Protein AF-A0A1G6X8X9-F1 (afdb_monomer_lite)

Organism: Peptococcus niger (NCBI:txid2741)

InterPro domains:
  IPR005122 Uracil-DNA glycosylase-like [PF03167] (16-155)
  IPR005122 Uracil-DNA glycosylase-like [SM00986] (10-152)
  IPR011051 RmlC-like cupin domain superfamily [SSF51182] (211-275)
  IPR014710 RmlC-like jelly roll fold [G3DSA:2.60.120.10] (187-276)
  IPR026353 Hypoxanthine-DNA glycosylase [TIGR04274] (9-146)
  IPR036895 Uracil-DNA glycosylase-li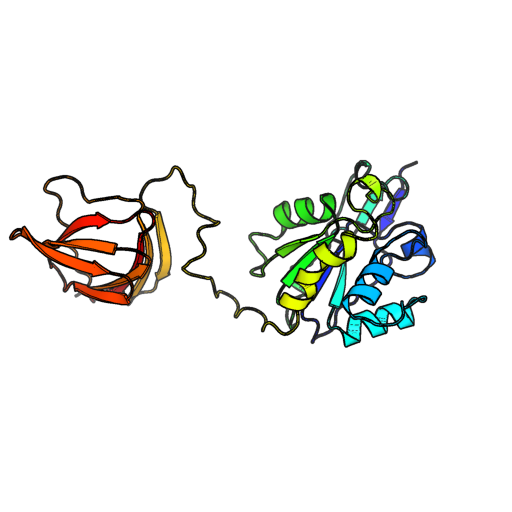ke domain superfamily [G3DSA:3.40.470.10] (4-167)
  IPR036895 Uracil-DNA glycosylase-like domain superfamily [SSF52141] (8-158)

Secondary structure (DSSP, 8-state):
--EEEE--SPPB--TT--EEEEESS--HHHHHHT-TT-STT--HHHHHHHHHTSPPP-SHHHHHHHHHHTTEEEEESEEEEEESTT-GGG-EEEEE--HHHHHTTS---EEEEESHHHHHHHHHHHTTT--S-EEEE---SGGGTTTS-TTTHHHHTTHHHHHTTSPPPPTT---TT--TTS-TTSSSEEEEEEE-SSEEEEEEEESS--PPTT--B--SSEEEEEEEESEEEEEETT--EEEEETT-EEEE-TT--EEEEEE-SSEEEEEEEEPPPP-

Foldseek 3Di:
DWDKDAQQADKLADQAQAEEEAEAGAFPQCNVQSHRQRDPQQCPQVLVCVLVVHDGQNHRVSNSVSCVVQSYIYDYQFRIWTDDGPDLVRTDPTDGDPPVVRCPNHQHQEYEYADDSRVVSCVVPPPVPDPHHYYYAYHSDPVCCVVAPSVRNSVSCNVVVVSRPPGRPDVLDDDLPDCVVPDPPDAKDWDFSDDDPFKTKIKIKHAFDWDPPPDWDAAQWKKKKAWQAWKWWKAFPVRDIDIHHHGRIDIQHHRGIMITGTTHGTTIMIMMTGDDPDD

Sequence (279 aa):
MRKTIVHPLAPWIWHDSEVLILGTLPSPESRRRGLYYGHPQNRFWPTLARLFKEPQPLHADACREFAKRHKIALWDVFAQADIDGADDSSIRHAELNNIPAKIKGTAIGHIFCTGQKAWQTYQANWADTIDLPASLLPSPSPANRAHWPDAALPDAYTVIKDALHTPAPFPGGRNLFDLSPLDADQAEQVEVLQEDAGWRIERIVSRGHCSPEGFLYDQADCEWVAVLDGRAILADDTGRRMVLNTGDHALLPPHRRHSVIDTTDPCIWLACFRKSAEA

pLDDT: mean 91.15, std 9.49, range [45.84, 98.62]

Radius of gyration: 25.36 Å; chains: 1; bounding box: 64×35×74 Å

Structure (mmCIF, N/CA/C/O backbone):
data_AF-A0A1G6X8X9-F1
#
_entry.id   AF-A0A1G6X8X9-F1
#
loop_
_atom_site.group_PDB
_atom_site.id
_atom_site.type_symbol
_atom_site.label_atom_id
_atom_site.label_alt_id
_atom_site.label_comp_id
_atom_site.label_asym_id
_atom_site.label_entity_id
_atom_site.label_seq_id
_atom_site.pdbx_PDB_ins_code
_atom_site.Cartn_x
_atom_site.Cartn_y
_atom_site.Cartn_z
_atom_site.occupancy
_atom_site.B_iso_or_equiv
_atom_site.auth_seq_id
_atom_site.auth_comp_id
_atom_site.auth_asym_id
_atom_site.auth_atom_id
_atom_site.pdbx_PDB_model_num
ATOM 1 N N . MET A 1 1 ? 9.840 16.442 -30.074 1.00 70.00 1 MET A N 1
ATOM 2 C CA . MET A 1 1 ? 8.494 16.776 -30.610 1.00 70.00 1 MET A CA 1
ATOM 3 C C . MET A 1 1 ? 7.525 15.776 -30.017 1.00 70.00 1 MET A C 1
ATOM 5 O O . MET A 1 1 ? 7.720 14.580 -30.221 1.00 70.00 1 MET A O 1
ATOM 9 N N . ARG A 1 2 ? 6.527 16.258 -29.266 1.00 79.56 2 ARG A N 1
ATOM 10 C CA . ARG A 1 2 ? 5.558 15.403 -28.567 1.00 79.56 2 ARG A CA 1
ATOM 11 C C . ARG A 1 2 ? 4.766 14.548 -29.552 1.00 79.56 2 ARG A C 1
ATOM 13 O O . ARG A 1 2 ? 4.380 15.027 -30.617 1.00 79.56 2 ARG A O 1
ATOM 20 N N . LYS A 1 3 ? 4.553 13.287 -29.186 1.00 86.62 3 LYS A N 1
ATOM 21 C CA . LYS A 1 3 ? 3.736 12.329 -29.933 1.00 86.62 3 LYS A CA 1
ATOM 22 C C . LYS A 1 3 ? 2.728 11.696 -28.988 1.00 86.62 3 LYS A C 1
ATOM 24 O O . LYS A 1 3 ? 3.103 11.342 -27.872 1.00 86.62 3 LYS A O 1
ATOM 29 N N . THR A 1 4 ? 1.504 11.506 -29.465 1.00 91.88 4 THR A N 1
ATOM 30 C CA . THR A 1 4 ? 0.510 10.673 -28.790 1.00 91.88 4 THR A CA 1
ATOM 31 C C . THR A 1 4 ? 0.953 9.221 -28.872 1.00 91.88 4 THR A C 1
ATOM 33 O O . THR A 1 4 ? 1.198 8.688 -29.957 1.00 91.88 4 THR A O 1
ATOM 36 N N . ILE A 1 5 ? 1.106 8.591 -27.716 1.00 90.88 5 ILE A N 1
ATOM 37 C CA . ILE A 1 5 ? 1.492 7.193 -27.583 1.00 90.88 5 ILE A CA 1
ATOM 38 C C . ILE A 1 5 ? 0.335 6.454 -26.930 1.00 90.88 5 ILE A C 1
ATOM 40 O O . ILE A 1 5 ? 0.016 6.728 -25.779 1.00 90.88 5 ILE A O 1
ATOM 44 N N . VAL A 1 6 ? -0.239 5.493 -27.652 1.00 93.56 6 VAL A N 1
ATOM 45 C CA . VAL A 1 6 ? -1.116 4.457 -27.092 1.00 93.56 6 VAL A CA 1
ATOM 46 C C . VAL A 1 6 ? -0.237 3.320 -26.589 1.00 93.56 6 VAL A C 1
ATOM 48 O O . VAL A 1 6 ? 0.707 2.918 -27.276 1.00 93.56 6 VAL A O 1
ATOM 51 N N . HIS A 1 7 ? -0.519 2.817 -25.392 1.00 91.88 7 HIS A N 1
ATOM 52 C CA . HIS A 1 7 ? 0.266 1.784 -24.735 1.00 91.88 7 HIS A CA 1
ATOM 53 C C . HIS A 1 7 ? 0.304 0.494 -25.585 1.00 91.88 7 HIS A C 1
ATOM 55 O O . HIS A 1 7 ? -0.713 -0.185 -25.716 1.00 91.88 7 HIS A O 1
ATOM 61 N N . PRO A 1 8 ? 1.463 0.109 -26.159 1.00 91.25 8 PRO A N 1
ATOM 62 C CA . PRO A 1 8 ? 1.509 -0.963 -27.154 1.00 91.25 8 PRO A CA 1
ATOM 63 C C . PRO A 1 8 ? 1.731 -2.354 -26.551 1.00 91.25 8 PRO A C 1
ATOM 65 O O . PRO A 1 8 ? 1.646 -3.349 -27.264 1.00 91.25 8 PRO A O 1
ATOM 68 N N . LEU A 1 9 ? 2.075 -2.437 -25.263 1.00 93.00 9 LEU A N 1
ATOM 69 C CA . LEU A 1 9 ? 2.344 -3.705 -24.587 1.00 93.00 9 LEU A CA 1
ATOM 70 C C . LEU A 1 9 ? 1.082 -4.185 -23.865 1.00 93.00 9 LEU A C 1
ATOM 72 O O . LEU A 1 9 ? 0.404 -3.406 -23.198 1.00 93.00 9 LEU A O 1
ATOM 76 N N . ALA A 1 10 ? 0.762 -5.470 -23.978 1.00 93.56 10 ALA A N 1
ATOM 77 C CA . ALA A 1 10 ? -0.250 -6.069 -23.119 1.00 93.56 10 ALA A CA 1
ATOM 78 C C . ALA A 1 10 ? 0.307 -6.213 -21.690 1.00 93.56 10 ALA A C 1
ATOM 80 O O . ALA A 1 10 ? 1.488 -6.551 -21.555 1.00 93.56 10 ALA A O 1
ATOM 81 N N . PRO A 1 11 ? -0.519 -6.024 -20.644 1.00 96.38 11 PRO A N 1
ATOM 82 C CA . PRO A 1 11 ? -0.083 -6.239 -19.270 1.00 96.38 11 PRO A CA 1
ATOM 83 C C . PRO A 1 11 ? 0.450 -7.660 -19.086 1.00 96.38 11 PRO A C 1
ATOM 85 O O . PRO A 1 11 ? -0.154 -8.634 -19.549 1.00 96.38 11 PRO A O 1
ATOM 88 N N . TRP A 1 12 ? 1.571 -7.789 -18.385 1.00 97.69 12 TRP A N 1
ATOM 89 C CA . TRP A 1 12 ? 2.059 -9.087 -17.932 1.00 97.69 12 TRP A CA 1
ATOM 90 C C . TRP A 1 12 ? 1.456 -9.353 -16.565 1.00 97.69 12 TRP A C 1
ATOM 92 O O . TRP A 1 12 ? 2.012 -8.946 -15.556 1.00 97.69 12 TRP A O 1
ATOM 102 N N . ILE A 1 13 ? 0.278 -9.971 -16.548 1.00 96.44 13 ILE A N 1
ATOM 103 C CA . ILE A 1 13 ? -0.458 -10.316 -15.330 1.00 96.44 13 ILE A CA 1
ATOM 104 C C . ILE A 1 13 ? -0.930 -11.763 -15.467 1.00 96.44 13 ILE A C 1
ATOM 106 O O . ILE A 1 13 ? -1.462 -12.151 -16.511 1.00 96.44 13 ILE A O 1
ATOM 110 N N . TRP A 1 14 ? -0.742 -12.549 -14.412 1.00 95.19 14 TRP A N 1
ATOM 111 C CA . TRP A 1 14 ? -1.215 -13.926 -14.303 1.00 95.19 14 TRP A CA 1
ATOM 112 C C . TRP A 1 14 ? -2.099 -14.075 -13.061 1.00 95.19 14 TRP A C 1
ATOM 114 O O . TRP A 1 14 ? -2.062 -13.239 -12.160 1.00 95.19 14 TRP A O 1
ATOM 124 N N . HIS A 1 15 ? -2.910 -15.134 -13.012 1.00 88.38 15 HIS A N 1
ATOM 125 C CA . HIS A 1 15 ? -3.836 -15.368 -11.895 1.00 88.38 15 HIS A CA 1
ATOM 126 C C . HIS A 1 15 ? -3.129 -15.477 -10.532 1.00 88.38 15 HIS A C 1
ATOM 128 O O . HIS A 1 15 ? -3.669 -15.071 -9.511 1.00 88.38 15 HIS A O 1
ATOM 134 N N . ASP A 1 16 ? -1.898 -15.976 -10.542 1.00 89.81 16 ASP A N 1
ATOM 135 C CA . ASP A 1 16 ? -1.026 -16.249 -9.407 1.00 89.81 16 ASP A CA 1
ATOM 136 C C . ASP A 1 16 ? 0.058 -15.178 -9.226 1.00 89.81 16 ASP A C 1
ATOM 138 O O . ASP A 1 16 ? 0.996 -15.382 -8.460 1.00 89.81 16 ASP A O 1
ATOM 142 N N . SER A 1 17 ? -0.039 -14.041 -9.929 1.00 95.00 17 SER A N 1
ATOM 143 C CA . SER A 1 17 ? 0.802 -12.877 -9.637 1.00 95.00 17 SER A CA 1
ATOM 144 C C . SER A 1 17 ? 0.505 -12.365 -8.231 1.00 95.00 17 SER A C 1
ATOM 146 O O . SER A 1 17 ? -0.654 -12.138 -7.913 1.00 95.00 17 SER A O 1
ATOM 148 N N . GLU A 1 18 ? 1.541 -12.158 -7.424 1.00 94.94 18 GLU A N 1
ATOM 149 C CA . GLU A 1 18 ? 1.445 -11.699 -6.029 1.00 94.94 18 GLU A CA 1
ATOM 150 C C . GLU A 1 18 ? 1.792 -10.215 -5.892 1.00 94.94 18 GLU A C 1
ATOM 152 O O . GLU A 1 18 ? 1.290 -9.519 -5.013 1.00 94.94 18 GLU A O 1
ATOM 157 N N . VAL A 1 19 ? 2.615 -9.702 -6.803 1.00 97.38 19 VAL A N 1
ATOM 158 C CA . VAL A 1 19 ? 3.051 -8.308 -6.807 1.00 97.38 19 VAL A CA 1
ATOM 159 C C . VAL A 1 19 ? 2.799 -7.704 -8.179 1.00 97.38 19 VAL A C 1
ATOM 161 O O . VAL A 1 19 ? 3.121 -8.327 -9.186 1.00 97.38 19 VAL A O 1
ATOM 164 N N . LEU A 1 20 ? 2.284 -6.474 -8.234 1.00 98.25 20 LEU A N 1
ATOM 165 C CA . LEU A 1 20 ? 2.199 -5.679 -9.462 1.00 98.25 20 LEU A CA 1
ATOM 166 C C . LEU A 1 20 ? 3.191 -4.522 -9.419 1.00 98.25 20 LEU A C 1
ATOM 168 O O . LEU A 1 20 ? 3.150 -3.703 -8.508 1.00 98.25 20 LEU A O 1
ATOM 172 N N . ILE A 1 21 ? 4.043 -4.413 -10.434 1.00 98.62 21 ILE A N 1
ATOM 173 C CA . ILE A 1 21 ? 4.942 -3.275 -10.616 1.00 98.62 21 ILE A CA 1
ATOM 174 C C . ILE A 1 21 ? 4.413 -2.387 -11.747 1.00 98.62 21 ILE A C 1
ATOM 176 O O . ILE A 1 21 ? 4.197 -2.848 -12.869 1.00 98.62 21 ILE A O 1
ATOM 180 N N . LEU A 1 22 ? 4.223 -1.106 -11.438 1.00 98.50 22 LEU A N 1
ATOM 181 C CA . LEU A 1 22 ? 3.696 -0.075 -12.321 1.00 98.50 22 LEU A CA 1
ATOM 182 C C . LEU A 1 22 ? 4.786 0.922 -12.720 1.00 98.50 22 LEU A C 1
ATOM 184 O O . LEU A 1 22 ? 5.359 1.613 -11.873 1.00 98.50 22 LEU A O 1
ATOM 188 N N . GLY A 1 23 ? 5.039 1.036 -14.020 1.00 97.12 23 GLY A N 1
ATOM 189 C CA . GLY A 1 23 ? 5.749 2.167 -14.611 1.00 97.12 23 GLY A CA 1
ATOM 190 C C . GLY A 1 23 ? 4.812 3.315 -15.006 1.00 97.12 23 GLY A C 1
ATOM 191 O O . GLY A 1 23 ? 3.622 3.327 -14.680 1.00 97.12 23 GLY A O 1
ATOM 192 N N . THR A 1 24 ? 5.359 4.321 -15.690 1.00 94.44 24 THR A N 1
ATOM 193 C CA . THR A 1 24 ? 4.582 5.443 -16.236 1.00 94.44 24 THR A CA 1
ATOM 194 C C . THR A 1 24 ? 3.980 5.105 -17.592 1.00 94.44 24 THR A C 1
ATOM 196 O O . THR A 1 24 ? 2.761 5.076 -17.749 1.00 94.44 24 THR A O 1
ATOM 199 N N . LEU A 1 25 ? 4.854 4.887 -18.571 1.00 93.81 25 LEU A N 1
ATOM 200 C CA . LEU A 1 25 ? 4.562 4.504 -19.945 1.00 93.81 25 LEU A CA 1
ATOM 201 C C . LEU A 1 25 ? 5.837 3.866 -20.532 1.00 93.81 25 LEU A C 1
ATOM 203 O O . LEU A 1 25 ? 6.947 4.335 -20.244 1.00 93.81 25 LEU A O 1
ATOM 207 N N . PRO A 1 26 ? 5.752 2.844 -21.402 1.00 92.94 26 PRO A N 1
ATOM 208 C CA . PRO A 1 26 ? 6.947 2.178 -21.906 1.00 92.94 26 PRO A CA 1
ATOM 209 C C . PRO A 1 26 ? 7.778 3.127 -22.771 1.00 92.94 26 PRO A C 1
ATOM 211 O O . PRO A 1 26 ? 7.246 3.741 -23.690 1.00 92.94 26 PRO A O 1
ATOM 214 N N . SER A 1 27 ? 9.092 3.206 -22.536 1.00 92.31 27 SER A N 1
ATOM 215 C CA . SER A 1 27 ? 10.032 4.026 -23.326 1.00 92.31 27 SER A CA 1
ATOM 216 C C . SER A 1 27 ? 10.031 3.673 -24.830 1.00 92.31 27 SER A C 1
ATOM 218 O O . SER A 1 27 ? 9.649 2.558 -25.187 1.00 92.31 27 SER A O 1
ATOM 220 N N . PRO A 1 28 ? 10.525 4.543 -25.739 1.00 92.38 28 PRO A N 1
ATOM 221 C CA . PRO A 1 28 ? 10.636 4.221 -27.166 1.00 92.38 28 PRO A CA 1
ATOM 222 C C . PRO A 1 28 ? 11.326 2.883 -27.445 1.00 92.38 28 PRO A C 1
ATOM 224 O O . PRO A 1 28 ? 10.885 2.139 -28.316 1.00 92.38 28 PRO A O 1
ATOM 227 N N . GLU A 1 29 ? 12.371 2.560 -26.682 1.00 92.12 29 GLU A N 1
ATOM 228 C CA . GLU A 1 29 ? 13.102 1.302 -26.827 1.00 92.12 29 GLU A CA 1
ATOM 229 C C . GLU A 1 29 ? 12.308 0.106 -26.294 1.00 92.12 29 GLU A C 1
ATOM 231 O O . GLU A 1 29 ? 12.244 -0.929 -26.950 1.00 92.12 29 GLU A O 1
ATOM 236 N N . SER A 1 30 ? 11.619 0.270 -25.161 1.00 93.94 30 SER A N 1
ATOM 237 C CA . SER A 1 30 ? 10.693 -0.740 -24.633 1.00 93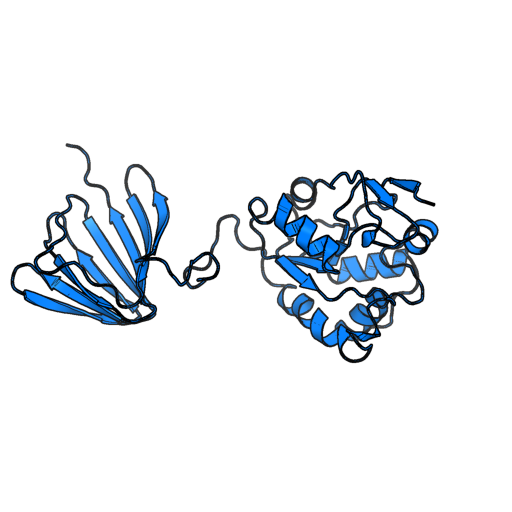.94 30 SER A CA 1
ATOM 238 C C . SER A 1 30 ? 9.612 -1.101 -25.657 1.00 93.94 30 SER A C 1
ATOM 240 O O . SER A 1 30 ? 9.331 -2.275 -25.884 1.00 93.94 30 SER A O 1
ATOM 242 N N . ARG A 1 31 ? 9.044 -0.085 -26.324 1.00 93.12 31 ARG A N 1
ATOM 243 C CA . ARG A 1 31 ? 8.016 -0.255 -27.360 1.00 93.12 31 ARG A CA 1
ATOM 244 C C . ARG A 1 31 ? 8.567 -0.968 -28.593 1.00 93.12 31 ARG A C 1
ATOM 246 O O . ARG A 1 31 ? 7.948 -1.917 -29.057 1.00 93.12 31 ARG A O 1
ATOM 253 N N . ARG A 1 32 ? 9.743 -0.558 -29.090 1.00 92.19 32 ARG A N 1
ATOM 254 C CA . ARG A 1 32 ? 10.412 -1.214 -30.232 1.00 92.19 32 ARG A CA 1
ATOM 255 C C . ARG A 1 32 ? 10.695 -2.692 -29.977 1.00 92.19 32 ARG A C 1
ATOM 257 O O . ARG A 1 32 ? 10.553 -3.499 -30.885 1.00 92.19 32 ARG A O 1
ATOM 264 N N . ARG A 1 33 ? 11.107 -3.032 -28.755 1.00 91.31 33 ARG A N 1
ATOM 265 C CA . ARG A 1 33 ? 11.502 -4.394 -28.373 1.00 91.31 33 ARG A CA 1
ATOM 266 C C . ARG A 1 33 ? 10.346 -5.273 -27.896 1.00 91.31 33 ARG A C 1
ATOM 268 O O . ARG A 1 33 ? 10.580 -6.448 -27.635 1.00 91.31 33 ARG A O 1
ATOM 275 N N . GLY A 1 34 ? 9.143 -4.724 -27.716 1.00 92.25 34 GLY A N 1
ATOM 276 C CA . GLY A 1 34 ? 8.041 -5.466 -27.098 1.00 92.25 34 GLY A CA 1
ATOM 277 C C . GLY A 1 34 ? 8.322 -5.866 -25.641 1.00 92.25 34 GLY A C 1
ATOM 278 O O . GLY A 1 34 ? 7.844 -6.900 -25.186 1.00 92.25 34 GLY A O 1
ATOM 279 N N . LEU A 1 35 ? 9.150 -5.097 -24.923 1.00 94.88 35 LEU A N 1
ATOM 280 C CA . LEU A 1 35 ? 9.713 -5.476 -23.624 1.00 94.88 35 LEU A CA 1
ATOM 281 C C . LEU A 1 35 ? 9.592 -4.327 -22.619 1.00 94.88 35 LEU A C 1
ATOM 283 O O . LEU A 1 35 ? 10.177 -3.258 -22.816 1.00 94.88 35 LEU A O 1
ATOM 287 N N . TYR A 1 36 ? 8.905 -4.569 -21.501 1.00 96.50 36 TYR A N 1
ATOM 288 C CA . TYR A 1 36 ? 8.924 -3.665 -20.350 1.00 96.50 36 TYR A CA 1
ATOM 289 C C . TYR A 1 36 ? 10.360 -3.383 -19.906 1.00 96.50 36 TYR A C 1
ATOM 291 O O . TYR A 1 36 ? 11.198 -4.283 -19.848 1.00 96.50 36 TYR A O 1
ATOM 299 N N . TYR A 1 37 ? 10.658 -2.110 -19.631 1.00 95.81 37 TYR A N 1
ATOM 300 C CA . TYR A 1 37 ? 12.007 -1.652 -19.271 1.00 95.81 37 TYR A CA 1
ATOM 301 C C . TYR A 1 37 ? 13.115 -2.069 -20.267 1.00 95.81 37 TYR A C 1
ATOM 303 O O . TYR A 1 37 ? 14.266 -2.254 -19.885 1.00 95.81 37 TYR A O 1
ATOM 311 N N . GLY A 1 38 ? 12.790 -2.192 -21.559 1.00 93.38 38 GLY A N 1
ATOM 312 C CA . GLY A 1 38 ? 13.688 -2.710 -22.595 1.00 93.38 38 GLY A CA 1
ATOM 313 C C . GLY A 1 38 ? 14.854 -1.807 -23.018 1.00 93.38 38 GLY A C 1
ATOM 314 O O . GLY A 1 38 ? 15.622 -2.199 -23.891 1.00 93.38 38 GLY A O 1
ATOM 315 N N . HIS A 1 39 ? 15.040 -0.615 -22.450 1.00 93.25 39 HIS A N 1
ATOM 316 C CA . HIS A 1 39 ? 16.212 0.201 -22.786 1.00 93.25 39 HIS A CA 1
ATOM 317 C C . HIS A 1 39 ? 17.503 -0.440 -22.225 1.00 93.25 39 HIS A C 1
ATOM 319 O O . HIS A 1 39 ? 17.527 -0.735 -21.035 1.00 93.25 39 HIS A O 1
ATOM 325 N N . PRO A 1 40 ? 18.598 -0.617 -22.999 1.00 91.00 40 PRO A N 1
ATOM 326 C CA . PRO A 1 40 ? 19.807 -1.323 -22.541 1.00 91.00 40 PRO A CA 1
ATOM 327 C C . PRO A 1 40 ? 20.453 -0.763 -21.267 1.00 91.00 40 PRO A C 1
ATOM 329 O O . PRO A 1 40 ? 21.050 -1.498 -20.493 1.00 91.00 40 PRO A O 1
ATOM 332 N N . GLN A 1 41 ? 20.329 0.548 -21.043 1.00 93.25 41 GLN A N 1
ATOM 333 C CA . GLN A 1 41 ? 20.832 1.210 -19.831 1.00 93.25 41 GLN A CA 1
ATOM 334 C C . GLN A 1 41 ? 19.809 1.262 -18.681 1.00 93.25 41 GLN A C 1
ATOM 336 O O . GLN A 1 41 ? 20.116 1.823 -17.626 1.00 93.25 41 GLN A O 1
ATOM 341 N N . ASN A 1 42 ? 18.588 0.755 -18.888 1.00 95.75 42 ASN A N 1
ATOM 342 C CA . ASN A 1 42 ? 17.601 0.616 -17.823 1.00 95.75 42 ASN A CA 1
ATOM 343 C C . ASN A 1 42 ? 18.030 -0.514 -16.887 1.00 95.75 42 ASN A C 1
ATOM 345 O O . ASN A 1 42 ? 18.481 -1.571 -17.323 1.00 95.75 42 ASN A O 1
ATOM 349 N N . ARG A 1 43 ? 17.907 -0.266 -15.588 1.00 96.44 43 ARG A N 1
ATOM 350 C CA . ARG A 1 43 ? 18.479 -1.123 -14.553 1.00 96.44 43 ARG A CA 1
ATOM 351 C C . ARG A 1 43 ? 17.465 -2.066 -13.920 1.00 96.44 43 ARG A C 1
ATOM 353 O O . ARG A 1 43 ? 17.834 -2.802 -13.023 1.00 96.44 43 ARG A O 1
ATOM 360 N N . PHE A 1 44 ? 16.226 -2.097 -14.410 1.00 97.50 44 PHE A N 1
ATOM 361 C CA . PHE A 1 44 ? 15.154 -2.920 -13.854 1.00 97.50 44 PHE A CA 1
ATOM 362 C C . PHE A 1 44 ? 15.500 -4.416 -13.862 1.00 97.50 44 PHE A C 1
ATOM 364 O O . PHE A 1 44 ? 15.579 -5.039 -12.806 1.00 97.50 44 PHE A O 1
ATOM 371 N N . TRP A 1 45 ? 15.787 -4.983 -15.039 1.00 97.31 45 TRP A N 1
ATOM 372 C CA . TRP A 1 45 ? 16.141 -6.400 -15.173 1.00 97.31 45 TRP A CA 1
ATOM 373 C C . TRP A 1 45 ? 17.457 -6.771 -14.468 1.00 97.31 45 TRP A C 1
ATOM 375 O O . TRP A 1 45 ? 17.453 -7.772 -13.755 1.00 97.31 45 TRP A O 1
ATOM 385 N N . PRO A 1 46 ? 18.555 -5.987 -14.574 1.00 96.50 46 PRO A N 1
ATOM 386 C CA . PRO A 1 46 ? 19.749 -6.202 -13.750 1.00 96.50 46 PRO A CA 1
ATOM 387 C C . PRO A 1 46 ? 19.464 -6.198 -12.240 1.00 96.50 46 PRO A C 1
ATOM 389 O O . PRO A 1 46 ? 19.985 -7.042 -11.510 1.00 96.50 46 PRO A O 1
ATOM 392 N N . THR A 1 47 ? 18.620 -5.274 -11.769 1.00 97.19 47 THR A N 1
ATOM 393 C CA . THR A 1 47 ? 18.217 -5.181 -10.362 1.00 97.19 47 THR A CA 1
ATOM 394 C C . THR A 1 47 ? 17.450 -6.422 -9.921 1.00 97.19 47 THR A C 1
ATOM 396 O O . THR A 1 47 ? 17.815 -7.013 -8.907 1.00 97.19 47 THR A O 1
ATOM 399 N N . LEU A 1 48 ? 16.444 -6.866 -10.683 1.00 97.31 48 LEU A N 1
ATOM 400 C CA . LEU A 1 48 ? 15.698 -8.082 -10.348 1.00 97.31 48 LEU A CA 1
ATOM 401 C C . LEU A 1 48 ? 16.586 -9.332 -10.394 1.00 97.31 48 LEU A C 1
ATOM 403 O O . LEU A 1 48 ? 16.525 -10.158 -9.489 1.00 97.31 48 LEU A O 1
ATOM 407 N N . ALA A 1 49 ? 17.466 -9.452 -11.387 1.00 96.75 49 ALA A N 1
ATOM 408 C CA . ALA A 1 49 ? 18.412 -10.562 -11.485 1.00 96.75 49 ALA A CA 1
ATOM 409 C C . ALA A 1 49 ? 19.305 -10.660 -10.237 1.00 96.75 49 ALA A C 1
ATOM 411 O O . ALA A 1 49 ? 19.435 -11.723 -9.629 1.00 96.75 49 ALA A O 1
ATOM 412 N N . ARG A 1 50 ? 19.848 -9.523 -9.780 1.00 95.50 50 ARG A N 1
ATOM 413 C CA . ARG A 1 50 ? 20.633 -9.455 -8.541 1.00 95.50 50 ARG A CA 1
ATOM 414 C C . ARG A 1 50 ? 19.790 -9.744 -7.302 1.00 95.50 50 ARG A C 1
ATOM 416 O O . ARG A 1 50 ? 20.257 -10.453 -6.413 1.00 95.50 50 ARG A O 1
ATOM 423 N N . LEU A 1 51 ? 18.562 -9.231 -7.255 1.00 94.94 51 LEU A N 1
ATOM 424 C CA . LEU A 1 51 ? 17.629 -9.464 -6.158 1.00 94.94 51 LEU A CA 1
ATOM 425 C C . LEU A 1 51 ? 17.355 -10.965 -5.987 1.00 94.94 51 LEU A C 1
ATOM 427 O O . LEU A 1 51 ? 17.491 -11.489 -4.881 1.00 94.94 51 LEU A O 1
ATOM 431 N N . PHE A 1 52 ? 17.040 -11.674 -7.070 1.00 95.50 52 PHE A N 1
ATOM 432 C CA . PHE A 1 52 ? 16.745 -13.112 -7.045 1.00 95.50 52 PHE A CA 1
ATOM 433 C C . PHE A 1 52 ? 17.985 -14.012 -7.130 1.00 95.50 52 PHE A C 1
ATOM 435 O O . PHE A 1 52 ? 17.857 -15.219 -6.958 1.00 95.50 52 PHE A O 1
ATOM 442 N N . LYS A 1 53 ? 19.187 -13.436 -7.278 1.00 95.69 53 LYS A N 1
ATOM 443 C CA . LYS A 1 53 ? 20.465 -14.157 -7.428 1.00 95.69 53 LYS A CA 1
ATOM 444 C C . LYS A 1 53 ? 20.468 -15.099 -8.638 1.00 95.69 53 LYS A C 1
ATOM 446 O O . LYS A 1 53 ? 20.967 -16.219 -8.569 1.00 95.69 53 LYS A O 1
ATOM 451 N N . GLU A 1 54 ? 19.935 -14.618 -9.753 1.00 95.69 54 GLU A N 1
ATOM 452 C CA . GLU A 1 54 ? 19.811 -15.363 -11.002 1.00 95.69 54 GLU A CA 1
ATOM 453 C C . GLU A 1 5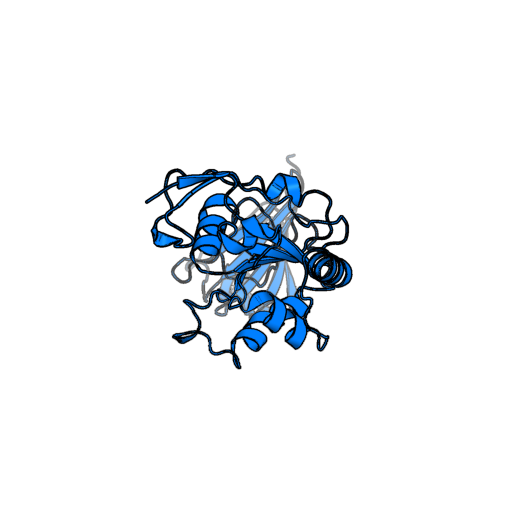4 ? 20.460 -14.612 -12.174 1.00 95.69 54 GLU A C 1
ATOM 455 O O . GLU A 1 54 ? 20.682 -13.400 -12.089 1.00 95.69 54 GLU A O 1
ATOM 460 N N . PRO A 1 55 ? 20.775 -15.298 -13.289 1.00 96.56 55 PRO A N 1
ATOM 461 C CA . PRO A 1 55 ? 21.227 -14.635 -14.505 1.00 96.56 55 PRO A CA 1
ATOM 462 C C . PRO A 1 55 ? 20.202 -13.616 -15.013 1.00 96.56 55 PRO A C 1
ATOM 464 O O . PRO A 1 55 ? 18.994 -13.854 -14.983 1.00 96.56 55 PRO A O 1
ATOM 467 N N . GLN A 1 56 ? 20.686 -12.488 -15.533 1.00 94.19 56 GLN A N 1
ATOM 468 C CA . GLN A 1 56 ? 19.809 -11.468 -16.097 1.00 94.19 56 GLN A CA 1
ATOM 469 C C . GLN A 1 56 ? 19.063 -12.002 -17.332 1.00 94.19 56 GLN A C 1
ATOM 471 O O . GLN A 1 56 ? 19.713 -12.443 -18.285 1.00 94.19 56 GLN A O 1
ATOM 476 N N . PRO A 1 57 ? 17.723 -11.886 -17.389 1.00 94.56 57 PRO A N 1
ATOM 477 C CA . PRO A 1 57 ? 16.989 -12.161 -18.615 1.00 94.56 57 PRO A CA 1
ATOM 478 C C . PRO A 1 57 ? 17.238 -11.043 -19.643 1.00 94.56 57 PRO A C 1
ATOM 480 O O . PRO A 1 57 ? 17.197 -9.854 -19.321 1.00 94.56 57 PRO A O 1
ATOM 483 N N . LEU A 1 58 ? 17.526 -11.420 -20.893 1.00 88.38 58 LEU A N 1
ATOM 484 C CA . LEU A 1 58 ? 17.992 -10.480 -21.929 1.00 88.38 58 LEU A CA 1
ATOM 485 C C . LEU A 1 58 ? 16.938 -10.128 -22.991 1.00 88.38 58 LEU A C 1
ATOM 487 O O . LEU A 1 58 ? 17.007 -9.056 -23.602 1.00 88.38 58 LEU A O 1
ATOM 491 N N . HIS A 1 59 ? 15.967 -11.014 -23.219 1.00 90.38 59 HIS A N 1
ATOM 492 C CA . HIS A 1 59 ? 14.985 -10.921 -24.305 1.00 90.38 59 HIS A CA 1
ATOM 493 C C . HIS A 1 59 ? 13.559 -10.993 -23.756 1.00 90.38 59 HIS A C 1
ATOM 495 O O . HIS A 1 59 ? 13.359 -11.471 -22.642 1.00 90.38 59 HIS A O 1
ATOM 501 N N . ALA A 1 60 ? 12.575 -10.549 -24.546 1.00 91.56 60 ALA A N 1
ATOM 502 C CA . ALA A 1 60 ? 11.186 -10.401 -24.106 1.00 91.56 60 ALA A CA 1
ATOM 503 C C . ALA A 1 60 ? 10.611 -11.666 -23.450 1.00 91.56 60 ALA A C 1
ATOM 505 O O . ALA A 1 60 ? 10.115 -11.584 -22.328 1.00 91.56 60 ALA A O 1
ATOM 506 N N . ASP A 1 61 ? 10.767 -12.828 -24.086 1.00 94.69 61 ASP A N 1
ATOM 507 C CA . ASP A 1 61 ? 10.249 -14.095 -23.557 1.00 94.69 61 ASP A CA 1
ATOM 508 C C . ASP A 1 61 ? 10.939 -14.503 -22.254 1.00 94.69 61 ASP A C 1
ATOM 510 O O . ASP A 1 61 ? 10.275 -14.857 -21.285 1.00 94.69 61 ASP A O 1
ATOM 514 N N . ALA A 1 62 ? 12.268 -14.373 -22.182 1.00 96.31 62 ALA A N 1
ATOM 515 C CA . ALA A 1 62 ? 13.023 -14.676 -20.968 1.00 96.31 62 ALA A CA 1
ATOM 516 C C . ALA A 1 62 ? 12.629 -13.748 -19.808 1.00 96.31 62 ALA A C 1
ATOM 518 O O . ALA A 1 62 ? 12.475 -14.200 -18.678 1.00 96.31 62 ALA A O 1
ATOM 519 N N . CYS A 1 63 ? 12.434 -12.457 -20.085 1.00 97.50 63 CYS A N 1
ATOM 520 C CA . CYS A 1 63 ? 11.966 -11.476 -19.109 1.00 97.50 63 CYS A CA 1
ATOM 521 C C . CYS A 1 63 ? 10.544 -11.792 -18.629 1.00 97.50 63 CYS A C 1
ATOM 523 O O . CYS A 1 63 ? 10.254 -11.686 -17.438 1.00 97.50 63 CYS A O 1
ATOM 525 N N . ARG A 1 64 ? 9.664 -12.205 -19.545 1.00 97.19 64 ARG A N 1
ATOM 526 C CA . ARG A 1 64 ? 8.283 -12.572 -19.237 1.00 97.19 64 ARG A CA 1
ATOM 527 C C . ARG A 1 64 ? 8.207 -13.840 -18.391 1.00 97.19 64 ARG A C 1
ATOM 529 O O . ARG A 1 64 ? 7.488 -13.847 -17.399 1.00 97.19 64 ARG A O 1
ATOM 536 N N . GLU A 1 65 ? 8.972 -14.873 -18.732 1.00 97.31 65 GLU A N 1
ATOM 537 C CA . GLU A 1 65 ? 9.047 -16.109 -17.942 1.00 97.31 65 GLU A CA 1
ATOM 538 C C . GLU A 1 65 ? 9.712 -15.884 -16.579 1.00 97.31 65 GLU A C 1
ATOM 540 O O . GLU A 1 65 ? 9.262 -16.439 -15.577 1.00 97.31 65 GLU A O 1
ATOM 545 N N . PHE A 1 66 ? 10.733 -15.021 -16.508 1.00 98.12 66 PHE A N 1
ATOM 546 C CA . PHE A 1 66 ? 11.321 -14.590 -15.240 1.00 98.12 66 PHE A CA 1
ATOM 547 C C . PHE A 1 66 ? 10.260 -13.938 -14.344 1.00 98.12 66 PHE A C 1
ATOM 549 O O . PHE A 1 66 ? 10.052 -14.371 -13.213 1.00 98.12 66 PHE A O 1
ATOM 556 N N . ALA A 1 67 ? 9.543 -12.940 -14.868 1.00 98.00 67 ALA A N 1
ATOM 557 C CA . ALA A 1 67 ? 8.487 -12.243 -14.140 1.00 98.00 67 ALA A CA 1
ATOM 558 C C . ALA A 1 67 ? 7.377 -13.208 -13.683 1.00 98.00 67 ALA A C 1
ATOM 560 O O . ALA A 1 67 ? 7.008 -13.209 -12.510 1.00 98.00 67 ALA A O 1
ATOM 561 N N . LYS A 1 68 ? 6.928 -14.101 -14.574 1.00 97.06 68 LYS A N 1
ATOM 562 C CA . LYS A 1 68 ? 5.906 -15.113 -14.283 1.00 97.06 68 LYS A CA 1
ATOM 563 C C . LYS A 1 68 ? 6.308 -16.043 -13.143 1.00 97.06 68 LYS A C 1
ATOM 565 O O . LYS A 1 68 ? 5.552 -16.203 -12.193 1.00 97.06 68 LYS A O 1
ATOM 570 N N . ARG A 1 69 ? 7.501 -16.643 -13.216 1.00 96.25 69 ARG A N 1
ATOM 571 C CA . ARG A 1 69 ? 7.984 -17.604 -12.211 1.00 96.25 69 ARG A CA 1
ATOM 572 C C . ARG A 1 69 ? 8.182 -16.967 -10.837 1.00 96.25 69 ARG A C 1
ATOM 574 O O . ARG A 1 69 ? 7.979 -17.637 -9.831 1.00 96.25 69 ARG A O 1
ATOM 581 N N . HIS A 1 70 ? 8.553 -15.690 -10.799 1.00 97.12 70 HIS A N 1
ATOM 582 C CA . HIS A 1 70 ? 8.660 -14.924 -9.558 1.00 97.12 70 HIS A CA 1
ATOM 583 C C . HIS A 1 70 ? 7.346 -14.251 -9.143 1.00 97.12 70 HIS A C 1
ATOM 585 O O . HIS A 1 70 ? 7.357 -13.480 -8.191 1.00 97.12 70 HIS A O 1
ATOM 591 N N . LYS A 1 71 ? 6.228 -14.534 -9.831 1.00 96.94 71 LYS A N 1
ATOM 592 C CA . LYS A 1 71 ? 4.892 -13.992 -9.536 1.00 96.94 71 LYS A CA 1
ATOM 593 C C . LYS A 1 71 ? 4.824 -12.459 -9.559 1.00 96.94 71 LYS A C 1
ATOM 595 O O . LYS A 1 71 ? 4.002 -11.848 -8.877 1.00 96.94 71 LYS A O 1
ATOM 600 N N . ILE A 1 72 ? 5.670 -11.840 -10.379 1.00 98.25 72 ILE A N 1
ATOM 601 C CA . ILE A 1 72 ? 5.742 -10.393 -10.576 1.00 98.25 72 ILE A CA 1
ATOM 602 C C . ILE A 1 72 ? 4.951 -10.031 -11.827 1.00 98.25 72 ILE A C 1
ATOM 604 O O . ILE A 1 72 ? 5.366 -10.332 -12.944 1.00 98.25 72 ILE A O 1
ATOM 608 N N . ALA A 1 73 ? 3.840 -9.333 -11.646 1.00 98.25 73 ALA A N 1
ATOM 609 C CA . ALA A 1 73 ? 3.114 -8.688 -12.721 1.00 98.25 73 ALA A CA 1
ATOM 610 C C . ALA A 1 73 ? 3.740 -7.335 -13.097 1.00 98.25 73 ALA A C 1
ATOM 612 O O . ALA A 1 73 ? 4.210 -6.604 -12.226 1.00 98.25 73 ALA A O 1
ATOM 613 N N . LEU A 1 74 ? 3.705 -6.974 -14.384 1.00 98.44 74 LEU A N 1
ATOM 614 C CA . LEU A 1 74 ? 4.197 -5.694 -14.907 1.00 98.44 74 LEU A CA 1
ATOM 615 C C . LEU A 1 74 ? 3.128 -4.990 -15.740 1.00 98.44 74 LEU A C 1
ATOM 617 O O . LEU A 1 74 ? 2.532 -5.589 -16.642 1.00 98.44 74 LEU A O 1
ATOM 621 N N . TRP A 1 75 ? 2.947 -3.696 -15.482 1.00 98.06 75 TRP A N 1
ATOM 622 C CA . TRP A 1 75 ? 2.184 -2.803 -16.346 1.00 98.06 75 TRP A CA 1
ATOM 623 C C . TRP A 1 75 ? 2.623 -1.342 -16.161 1.00 98.06 75 TRP A C 1
ATOM 625 O O . TRP A 1 75 ? 3.658 -1.061 -15.564 1.00 98.06 75 TRP A O 1
ATOM 635 N N . ASP A 1 76 ? 1.835 -0.405 -16.675 1.00 97.75 76 ASP A N 1
ATOM 636 C CA . ASP A 1 76 ? 2.072 1.033 -16.588 1.00 97.75 76 ASP A CA 1
ATOM 637 C C . ASP A 1 76 ? 0.764 1.751 -16.222 1.00 97.75 76 ASP A C 1
ATOM 639 O O . ASP A 1 76 ? -0.328 1.245 -16.491 1.00 97.75 76 ASP A O 1
ATOM 643 N N . VAL A 1 77 ? 0.848 2.937 -15.615 1.00 97.62 77 VAL A N 1
ATOM 644 C CA . VAL A 1 77 ? -0.345 3.697 -15.189 1.00 97.62 77 VAL A CA 1
ATOM 645 C C . VAL A 1 77 ? -1.096 4.349 -16.354 1.00 97.62 77 VAL A C 1
ATOM 647 O O . VAL A 1 77 ? -2.315 4.504 -16.276 1.00 97.62 77 VAL A O 1
ATOM 650 N N . PHE A 1 78 ? -0.406 4.710 -17.441 1.00 97.19 78 PHE A N 1
ATOM 651 C CA . PHE A 1 78 ? -1.021 5.381 -18.588 1.00 97.19 78 PHE A CA 1
ATOM 652 C C . PHE A 1 78 ? -1.370 4.400 -19.715 1.00 97.19 78 PHE A C 1
ATOM 654 O O . PHE A 1 78 ? -0.513 3.674 -20.224 1.00 97.19 78 PHE A O 1
ATOM 661 N N . ALA A 1 79 ? -2.633 4.422 -20.143 1.00 96.00 79 ALA A N 1
ATOM 662 C CA . ALA A 1 79 ? -3.116 3.760 -21.353 1.00 96.00 79 ALA A CA 1
ATOM 663 C C . ALA A 1 79 ? -2.713 4.542 -22.611 1.00 96.00 79 ALA A C 1
ATOM 665 O O . ALA A 1 79 ? -2.414 3.958 -23.654 1.00 96.00 79 ALA A O 1
ATOM 666 N N . GLN A 1 80 ? -2.682 5.870 -22.501 1.00 95.94 80 GLN A N 1
ATOM 667 C CA . GLN A 1 80 ? -2.296 6.779 -23.572 1.00 95.94 80 GLN A CA 1
ATOM 668 C C . GLN A 1 80 ? -1.722 8.066 -22.979 1.00 95.94 80 GLN A C 1
ATOM 670 O O . GLN A 1 80 ? -2.168 8.505 -21.923 1.00 95.94 80 GLN A O 1
ATOM 675 N N . ALA A 1 81 ? -0.752 8.691 -23.646 1.00 94.62 81 ALA A N 1
ATOM 676 C CA . ALA A 1 81 ? -0.327 10.053 -23.324 1.00 94.62 81 ALA A CA 1
ATOM 677 C C . ALA A 1 81 ? 0.426 10.720 -24.480 1.00 94.62 81 ALA A C 1
ATOM 679 O O . ALA A 1 81 ? 1.081 10.049 -25.282 1.00 94.62 81 ALA A O 1
ATOM 680 N N . ASP A 1 82 ? 0.423 12.051 -24.496 1.00 91.81 82 ASP A N 1
ATOM 681 C CA . ASP A 1 82 ? 1.342 12.841 -25.310 1.00 91.81 82 ASP A CA 1
ATOM 682 C C . ASP A 1 82 ? 2.674 12.995 -24.580 1.00 91.81 82 ASP A C 1
ATOM 684 O O . ASP A 1 82 ? 2.731 13.603 -23.511 1.00 91.81 82 ASP A O 1
ATOM 688 N N . ILE A 1 83 ? 3.758 12.478 -25.161 1.00 89.81 83 ILE A N 1
ATOM 689 C CA . ILE A 1 83 ? 5.090 12.489 -24.541 1.00 89.81 83 ILE A CA 1
ATOM 690 C C . ILE A 1 83 ? 6.177 12.853 -25.558 1.00 89.81 83 ILE A C 1
ATOM 692 O O . ILE A 1 83 ? 6.096 12.499 -26.739 1.00 89.81 83 ILE A O 1
ATOM 696 N N . ASP A 1 84 ? 7.212 13.566 -25.111 1.00 87.25 84 ASP A N 1
ATOM 697 C CA . ASP A 1 84 ? 8.452 13.742 -25.866 1.00 87.25 84 ASP A CA 1
ATOM 698 C C . ASP A 1 84 ? 9.466 12.660 -25.461 1.00 87.25 84 ASP A C 1
ATOM 700 O O . ASP A 1 84 ? 10.003 12.642 -24.353 1.00 87.25 84 ASP A O 1
ATOM 704 N N . GLY A 1 85 ? 9.694 11.697 -26.356 1.00 84.50 85 GLY A N 1
ATOM 705 C CA . GLY A 1 85 ? 10.606 10.580 -26.113 1.00 84.50 85 GLY A CA 1
ATOM 706 C C . GLY A 1 85 ? 10.164 9.670 -24.959 1.00 84.50 85 GLY A C 1
ATOM 707 O O . GLY A 1 85 ? 9.249 8.858 -25.124 1.00 84.50 85 GLY A O 1
ATOM 708 N N . ALA A 1 86 ? 10.891 9.756 -23.841 1.00 82.62 86 ALA A N 1
ATOM 709 C CA . ALA A 1 86 ? 10.669 9.014 -22.595 1.00 82.62 86 ALA A CA 1
ATOM 710 C C . ALA A 1 86 ? 10.668 9.938 -21.359 1.00 82.62 86 ALA A C 1
ATOM 712 O O . ALA A 1 86 ? 10.864 9.465 -20.243 1.00 82.62 86 ALA A O 1
ATOM 713 N N . ASP A 1 87 ? 10.543 11.252 -21.561 1.00 84.00 87 ASP A N 1
ATOM 714 C CA . ASP A 1 87 ? 10.580 12.230 -20.477 1.00 84.00 87 ASP A CA 1
ATOM 715 C C . ASP A 1 87 ? 9.190 12.402 -19.856 1.00 84.00 87 ASP A C 1
ATOM 717 O O . ASP A 1 87 ? 8.302 13.036 -20.432 1.00 84.00 87 ASP A O 1
ATOM 721 N N . ASP A 1 88 ? 9.019 11.868 -18.650 1.00 84.06 88 ASP A N 1
ATOM 722 C CA . ASP A 1 88 ? 7.771 11.933 -17.892 1.00 84.06 88 ASP A CA 1
ATOM 723 C C . ASP A 1 88 ? 7.308 13.370 -17.586 1.00 84.06 88 ASP A C 1
ATOM 725 O O . ASP A 1 88 ? 6.107 13.614 -17.435 1.00 84.06 88 ASP A O 1
ATOM 729 N N . SER A 1 89 ? 8.224 14.346 -17.517 1.00 84.00 89 SER A N 1
ATOM 730 C CA . SER A 1 89 ? 7.872 15.755 -17.268 1.00 84.00 89 SER A CA 1
ATOM 731 C C . SER A 1 89 ? 7.094 16.376 -18.439 1.00 84.00 89 SER A C 1
ATOM 733 O O . SER A 1 89 ? 6.298 17.316 -18.279 1.00 84.00 89 SER A O 1
ATOM 735 N N . SER A 1 90 ? 7.262 15.797 -19.630 1.00 86.81 90 SER A N 1
ATOM 736 C CA . SER A 1 90 ? 6.622 16.240 -20.862 1.00 86.81 90 SER A CA 1
ATOM 737 C C . SER A 1 90 ? 5.202 15.695 -21.056 1.00 86.81 90 SER A C 1
ATOM 739 O O . SER A 1 90 ? 4.505 16.190 -21.943 1.00 86.81 90 SER A O 1
ATOM 741 N N . ILE A 1 91 ? 4.762 14.743 -20.220 1.00 87.94 91 ILE A N 1
ATOM 742 C CA . ILE A 1 91 ? 3.466 14.056 -20.335 1.00 87.94 91 ILE A CA 1
ATOM 743 C C . ILE A 1 91 ? 2.300 15.049 -20.285 1.00 87.94 91 ILE A C 1
ATOM 745 O O . ILE A 1 91 ? 2.192 15.841 -19.343 1.00 87.94 91 ILE A O 1
ATOM 749 N N . ARG A 1 92 ? 1.411 14.992 -21.280 1.00 88.69 92 ARG A N 1
ATOM 750 C CA . ARG A 1 92 ? 0.141 15.738 -21.362 1.00 88.69 92 ARG A CA 1
ATOM 751 C C . ARG A 1 92 ? -0.980 14.825 -21.879 1.00 88.69 92 ARG A C 1
ATOM 753 O O . ARG A 1 92 ? -0.691 13.757 -22.409 1.00 88.69 92 ARG A O 1
ATOM 760 N N . HIS A 1 93 ? -2.234 15.255 -21.702 1.00 89.88 93 HIS A N 1
ATOM 761 C CA . HIS A 1 93 ? -3.442 14.572 -22.204 1.00 89.88 93 HIS A CA 1
ATOM 762 C C . HIS A 1 93 ? -3.441 13.058 -21.935 1.00 89.88 93 HIS A C 1
ATOM 764 O O . HIS A 1 93 ? -3.650 12.249 -22.834 1.00 89.88 93 HIS A O 1
ATOM 770 N N . ALA A 1 94 ? -3.114 12.684 -20.697 1.00 92.38 94 ALA A N 1
ATOM 771 C CA . ALA A 1 94 ? -2.922 11.292 -20.334 1.00 92.38 94 ALA A CA 1
ATOM 772 C C . ALA A 1 94 ? -4.256 10.608 -20.009 1.00 92.38 94 ALA A C 1
ATOM 774 O O . ALA A 1 94 ? -5.066 11.148 -19.256 1.00 92.38 94 ALA A O 1
ATOM 775 N N . GLU A 1 95 ? -4.440 9.404 -20.537 1.00 96.31 95 GLU A N 1
ATOM 776 C CA . GLU A 1 95 ? -5.527 8.490 -20.197 1.00 96.31 95 GLU A CA 1
ATOM 777 C C . GLU A 1 95 ? -4.977 7.357 -19.333 1.00 96.31 95 GLU A C 1
ATOM 779 O O . GLU A 1 95 ? -3.873 6.853 -19.566 1.00 96.31 95 GLU A O 1
ATOM 784 N N . LEU A 1 96 ? -5.742 6.951 -18.323 1.00 97.31 96 LEU A N 1
ATOM 785 C CA . LEU A 1 96 ? -5.312 5.966 -17.336 1.00 97.31 96 LEU A CA 1
ATOM 786 C C . LEU A 1 96 ? -5.693 4.543 -17.749 1.00 97.31 96 LEU A C 1
ATOM 788 O O . LEU A 1 96 ? -6.763 4.303 -18.309 1.00 97.31 96 LEU A O 1
ATOM 792 N N . ASN A 1 97 ? -4.838 3.581 -17.409 1.00 97.12 97 ASN A N 1
ATOM 793 C CA . ASN A 1 97 ? -5.197 2.168 -17.465 1.00 97.12 97 ASN A CA 1
ATOM 794 C C . ASN A 1 97 ? -6.206 1.817 -16.361 1.00 97.12 97 ASN A C 1
ATOM 796 O O . ASN A 1 97 ? -6.144 2.341 -15.251 1.00 97.12 97 ASN A O 1
ATOM 800 N N . ASN A 1 98 ? -7.111 0.871 -16.628 1.00 94.94 98 ASN A N 1
ATOM 801 C CA . ASN A 1 98 ? -8.040 0.369 -15.612 1.00 94.94 98 ASN A CA 1
ATOM 802 C C . ASN A 1 98 ? -7.368 -0.716 -14.753 1.00 94.94 98 ASN A C 1
ATOM 804 O O . ASN A 1 98 ? -7.561 -1.915 -14.975 1.00 94.94 98 ASN A O 1
ATOM 808 N N . ILE A 1 99 ? -6.548 -0.279 -13.795 1.00 96.00 99 ILE A N 1
ATOM 809 C CA . ILE A 1 99 ? -5.833 -1.162 -12.864 1.00 96.00 99 ILE A CA 1
ATOM 810 C C . ILE A 1 99 ? -6.801 -2.012 -12.022 1.00 96.00 99 ILE A C 1
ATOM 812 O O . ILE A 1 99 ? -6.619 -3.233 -12.038 1.00 96.00 99 ILE A O 1
ATOM 816 N N . PRO A 1 100 ? -7.859 -1.461 -11.378 1.00 92.88 100 PRO A N 1
ATOM 817 C CA . PRO A 1 100 ? -8.789 -2.258 -10.571 1.00 92.88 100 PRO A CA 1
ATOM 818 C C . PRO A 1 100 ? -9.393 -3.443 -11.334 1.00 92.88 100 PRO A C 1
ATOM 820 O O . PRO A 1 100 ? -9.449 -4.563 -10.826 1.00 92.88 100 PRO A O 1
ATOM 823 N N . ALA A 1 101 ? -9.785 -3.237 -12.596 1.00 90.56 101 ALA A N 1
ATOM 824 C CA . ALA A 1 101 ? -10.346 -4.307 -13.416 1.00 90.56 101 ALA A CA 1
ATOM 825 C C . ALA A 1 101 ? -9.328 -5.403 -13.771 1.00 90.56 101 ALA A C 1
ATOM 827 O O . ALA A 1 101 ? -9.732 -6.537 -14.017 1.00 90.56 101 ALA A O 1
ATOM 828 N N . LYS A 1 102 ? -8.028 -5.086 -13.833 1.00 93.25 102 LYS A N 1
ATOM 829 C CA . LYS A 1 102 ? -6.981 -6.055 -14.195 1.00 93.25 102 LYS A CA 1
ATOM 830 C C . LYS A 1 102 ? -6.429 -6.852 -13.028 1.00 93.25 102 LYS A C 1
ATOM 832 O O . LYS A 1 102 ? -5.975 -7.969 -13.254 1.00 93.25 102 LYS A O 1
ATOM 837 N N . ILE A 1 103 ? -6.480 -6.307 -11.821 1.00 92.62 103 ILE A N 1
ATOM 838 C CA . ILE A 1 103 ? -6.061 -7.026 -10.612 1.00 92.62 103 ILE A CA 1
ATOM 839 C C . ILE A 1 103 ? -7.206 -7.834 -9.989 1.00 92.62 103 ILE A C 1
ATOM 841 O O . ILE A 1 103 ? -6.980 -8.691 -9.143 1.00 92.62 103 ILE A O 1
ATOM 845 N N . LYS A 1 104 ? -8.454 -7.604 -10.413 1.00 87.75 104 LYS A N 1
ATOM 846 C CA . LYS A 1 104 ? -9.599 -8.372 -9.921 1.00 87.75 104 LYS A CA 1
ATOM 847 C C . LYS A 1 104 ? -9.431 -9.865 -10.230 1.00 87.75 104 LYS A C 1
ATOM 849 O O . LYS A 1 104 ? -9.337 -10.256 -11.391 1.00 87.75 104 LYS A O 1
ATOM 854 N N . GLY A 1 105 ? -9.477 -10.695 -9.188 1.00 81.75 105 GLY A N 1
ATOM 855 C CA . GLY A 1 105 ? -9.376 -12.153 -9.305 1.00 81.75 105 GLY A CA 1
ATOM 856 C C . GLY A 1 105 ? -7.948 -12.684 -9.463 1.00 81.75 105 GLY A C 1
ATOM 857 O O . GLY A 1 105 ? -7.786 -13.858 -9.786 1.00 81.75 105 GLY A O 1
ATOM 858 N N . THR A 1 106 ? -6.930 -11.846 -9.255 1.00 90.00 106 THR A N 1
ATOM 859 C CA . THR A 1 106 ? -5.538 -12.291 -9.125 1.00 90.00 106 THR A CA 1
ATOM 860 C C . THR A 1 106 ? -5.156 -12.446 -7.651 1.00 90.00 106 THR A C 1
ATOM 862 O O . THR A 1 106 ? -5.892 -12.027 -6.759 1.00 90.00 106 THR A O 1
ATOM 865 N N . ALA A 1 107 ? -3.985 -13.028 -7.396 1.00 90.50 107 ALA A N 1
ATOM 866 C CA . ALA A 1 107 ? -3.383 -13.113 -6.067 1.00 90.50 107 ALA A CA 1
ATOM 867 C C . ALA A 1 107 ? -2.576 -11.857 -5.674 1.00 90.50 107 ALA A C 1
ATOM 869 O O . ALA A 1 107 ? -1.766 -11.929 -4.752 1.00 90.50 107 ALA A O 1
ATOM 870 N N . ILE A 1 108 ? -2.746 -10.725 -6.377 1.00 93.94 108 ILE A N 1
ATOM 871 C CA . ILE A 1 108 ? -1.917 -9.536 -6.152 1.00 93.94 108 ILE A CA 1
ATOM 872 C C . ILE A 1 108 ? -2.231 -8.974 -4.766 1.00 93.94 108 ILE A C 1
ATOM 874 O O . ILE A 1 108 ? -3.346 -8.526 -4.513 1.00 93.94 108 ILE A O 1
ATOM 878 N N . GLY A 1 109 ? -1.226 -8.989 -3.895 1.00 92.56 109 GLY A N 1
ATOM 879 C CA . GLY A 1 109 ? -1.288 -8.482 -2.531 1.00 92.56 109 GLY A CA 1
ATOM 880 C C . GLY A 1 109 ? -0.580 -7.146 -2.330 1.00 92.56 109 GLY A C 1
ATOM 881 O O . GLY A 1 109 ? -0.815 -6.504 -1.316 1.00 92.56 109 GLY A O 1
ATOM 882 N N . HIS A 1 110 ? 0.267 -6.710 -3.273 1.00 95.69 110 HIS A N 1
ATOM 883 C CA . HIS A 1 110 ? 1.017 -5.451 -3.161 1.00 95.69 110 HIS A CA 1
ATOM 884 C C . HIS A 1 110 ? 1.267 -4.796 -4.521 1.00 95.69 110 HIS A C 1
ATOM 886 O O . HIS A 1 110 ? 1.539 -5.475 -5.518 1.00 95.69 110 HIS A O 1
ATOM 892 N N . ILE A 1 111 ? 1.237 -3.462 -4.553 1.00 97.56 111 ILE A N 1
ATOM 893 C CA . ILE A 1 111 ? 1.515 -2.661 -5.751 1.00 97.56 111 ILE A CA 1
ATOM 894 C C . ILE A 1 111 ? 2.781 -1.819 -5.554 1.00 97.56 111 ILE A C 1
ATOM 896 O O . ILE A 1 111 ? 2.892 -1.028 -4.626 1.00 97.56 111 ILE A O 1
ATOM 900 N N . PHE A 1 112 ? 3.749 -1.916 -6.459 1.00 98.44 112 PHE A N 1
ATOM 901 C CA . PHE A 1 112 ? 4.920 -1.041 -6.468 1.00 98.44 112 PHE A CA 1
ATOM 902 C C . PHE A 1 112 ? 4.878 -0.083 -7.650 1.00 98.44 112 PHE A C 1
ATOM 904 O O . PHE A 1 112 ? 4.722 -0.505 -8.789 1.00 98.44 112 PHE A O 1
ATOM 911 N N . CYS A 1 113 ? 5.098 1.205 -7.411 1.00 98.44 113 CYS A N 1
ATOM 912 C CA . CYS A 1 113 ? 5.229 2.199 -8.476 1.00 98.44 113 CYS A CA 1
ATOM 913 C C . CYS A 1 113 ? 6.704 2.544 -8.700 1.00 98.44 113 CYS A C 1
ATOM 915 O O . CYS A 1 113 ? 7.363 3.044 -7.791 1.00 98.44 113 CYS A O 1
ATOM 917 N N . THR A 1 114 ? 7.244 2.329 -9.903 1.00 96.62 114 THR A N 1
ATOM 918 C CA . THR A 1 114 ? 8.636 2.687 -10.220 1.00 96.62 114 THR A CA 1
ATOM 919 C C . THR A 1 114 ? 8.744 4.150 -10.643 1.00 96.62 114 THR A C 1
ATOM 921 O O . THR A 1 114 ? 8.499 4.492 -11.801 1.00 96.62 114 THR A O 1
ATOM 924 N N . GLY A 1 115 ? 9.178 5.009 -9.720 1.00 93.81 115 GLY A N 1
ATOM 925 C CA . GLY A 1 115 ? 9.375 6.441 -9.939 1.00 93.81 115 GLY A CA 1
ATOM 926 C C . GLY A 1 115 ? 8.192 7.319 -9.519 1.00 93.81 115 GLY A C 1
ATOM 927 O O . GLY A 1 115 ? 7.041 6.890 -9.463 1.00 93.81 115 GLY A O 1
ATOM 928 N N . GLN A 1 116 ? 8.498 8.592 -9.246 1.00 93.69 116 GLN A N 1
ATOM 929 C CA . GLN A 1 116 ? 7.552 9.537 -8.640 1.00 93.69 116 GLN A CA 1
ATOM 930 C C . GLN A 1 116 ? 6.300 9.780 -9.480 1.00 93.69 116 GLN A C 1
ATOM 932 O O . GLN A 1 116 ? 5.209 9.895 -8.938 1.00 93.69 116 GLN A O 1
ATOM 937 N N . LYS A 1 117 ? 6.429 9.826 -10.807 1.00 94.56 117 LYS A N 1
ATOM 938 C CA . LYS A 1 117 ? 5.286 10.086 -11.686 1.00 94.56 117 LYS A CA 1
ATOM 939 C C . LYS A 1 117 ? 4.253 8.954 -11.638 1.00 94.56 117 LYS A C 1
ATOM 941 O O . LYS A 1 117 ? 3.060 9.244 -11.573 1.00 94.56 117 LYS A O 1
ATOM 946 N N . ALA A 1 118 ? 4.697 7.694 -11.636 1.00 96.50 118 ALA A N 1
ATOM 947 C CA . ALA A 1 118 ? 3.809 6.541 -11.485 1.00 96.50 118 ALA A CA 1
ATOM 948 C C . ALA A 1 118 ? 3.138 6.555 -10.105 1.00 96.50 118 ALA A C 1
ATOM 950 O O . ALA A 1 118 ? 1.924 6.414 -10.017 1.00 96.50 118 ALA A O 1
ATOM 951 N N . TRP A 1 119 ? 3.912 6.832 -9.051 1.00 97.50 119 TRP A N 1
ATOM 952 C CA . TRP A 1 119 ? 3.421 6.907 -7.675 1.00 97.50 119 TRP A CA 1
ATOM 953 C C . TRP A 1 119 ? 2.379 8.006 -7.457 1.00 97.50 119 TRP A C 1
ATOM 955 O O . TRP A 1 119 ? 1.296 7.726 -6.962 1.00 97.50 119 TRP A O 1
ATOM 965 N N . GLN A 1 120 ? 2.655 9.236 -7.890 1.00 96.44 120 GLN A N 1
ATOM 966 C CA . GLN A 1 120 ? 1.712 10.355 -7.793 1.00 96.44 120 GLN A CA 1
ATOM 967 C C . GLN A 1 120 ? 0.425 10.082 -8.576 1.00 96.44 120 GLN A C 1
ATOM 969 O O . GLN A 1 120 ? -0.667 10.381 -8.103 1.00 96.44 120 GLN A O 1
ATOM 974 N N . THR A 1 121 ? 0.551 9.489 -9.769 1.00 96.81 121 THR A N 1
ATOM 975 C CA . THR A 1 121 ? -0.613 9.085 -10.568 1.00 96.81 121 THR A CA 1
ATOM 976 C C . THR A 1 121 ? -1.414 8.014 -9.837 1.00 96.81 121 THR A C 1
ATOM 978 O O . THR A 1 121 ? -2.637 8.097 -9.807 1.00 96.81 121 THR A O 1
ATOM 981 N N . TYR A 1 122 ? -0.738 7.047 -9.211 1.00 97.56 122 TYR A N 1
ATOM 982 C CA . TYR A 1 122 ? -1.400 6.008 -8.439 1.00 97.56 122 TYR A CA 1
ATOM 983 C C . TYR A 1 122 ? -2.144 6.567 -7.230 1.00 97.56 122 TYR A C 1
ATOM 985 O O . TYR A 1 122 ? -3.338 6.316 -7.082 1.00 97.56 122 TYR A O 1
ATOM 993 N N . GLN A 1 123 ? -1.467 7.379 -6.416 1.00 95.69 123 GLN A N 1
ATOM 994 C CA . GLN A 1 123 ? -2.061 8.001 -5.238 1.00 95.69 123 GLN A CA 1
ATOM 995 C C . GLN A 1 123 ? -3.312 8.806 -5.592 1.00 95.69 123 GLN A C 1
ATOM 997 O O . GLN A 1 123 ? -4.350 8.622 -4.973 1.00 95.69 123 GLN A O 1
ATOM 1002 N N . ALA A 1 124 ? -3.237 9.636 -6.634 1.00 93.56 124 ALA A N 1
ATOM 1003 C CA . ALA A 1 124 ? -4.334 10.522 -7.011 1.00 93.56 124 ALA A CA 1
ATOM 1004 C C . ALA A 1 124 ? -5.574 9.808 -7.579 1.00 93.56 124 ALA A C 1
ATOM 1006 O O . ALA A 1 124 ? -6.626 10.433 -7.665 1.00 93.56 124 ALA A O 1
ATOM 1007 N N . ASN A 1 125 ? -5.459 8.552 -8.028 1.00 95.69 125 ASN A N 1
ATOM 1008 C CA . ASN A 1 125 ? -6.536 7.880 -8.767 1.00 95.69 125 ASN A CA 1
ATOM 1009 C C . ASN A 1 125 ? -6.985 6.548 -8.158 1.00 95.69 125 ASN A C 1
ATOM 1011 O O . ASN A 1 125 ? -8.109 6.122 -8.419 1.00 95.69 125 ASN A O 1
ATOM 1015 N N . TRP A 1 126 ? -6.130 5.875 -7.382 1.00 95.31 126 TRP A N 1
ATOM 1016 C CA . TRP A 1 126 ? -6.398 4.512 -6.918 1.00 95.31 126 TRP A CA 1
ATOM 1017 C C . TRP A 1 126 ? -6.130 4.251 -5.438 1.00 95.31 126 TRP A C 1
ATOM 1019 O O . TRP A 1 126 ? -6.614 3.232 -4.957 1.00 95.31 126 TRP A O 1
ATOM 1029 N N . ALA A 1 127 ? -5.436 5.129 -4.703 1.00 89.38 127 ALA A N 1
ATOM 1030 C CA . ALA A 1 127 ? -5.133 4.872 -3.287 1.00 89.38 127 ALA A CA 1
ATOM 1031 C C . ALA A 1 127 ? -6.389 4.643 -2.428 1.00 89.38 127 ALA A C 1
ATOM 1033 O O . ALA A 1 127 ? -6.376 3.764 -1.576 1.00 89.38 127 ALA A O 1
ATOM 1034 N N . ASP A 1 128 ? -7.484 5.353 -2.715 1.00 86.19 128 ASP A N 1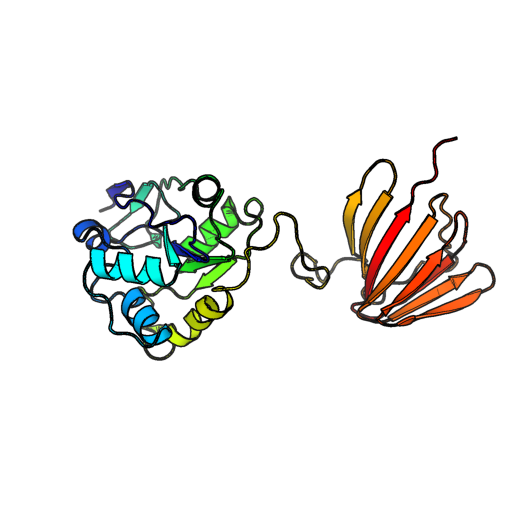
ATOM 1035 C CA . ASP A 1 128 ? -8.734 5.228 -1.949 1.00 86.19 128 ASP A CA 1
ATOM 1036 C C . ASP A 1 128 ? -9.675 4.129 -2.476 1.00 86.19 128 ASP A C 1
ATOM 1038 O O . ASP A 1 128 ? -10.692 3.827 -1.855 1.00 86.19 128 ASP A O 1
ATOM 1042 N N . THR A 1 129 ? -9.385 3.549 -3.647 1.00 85.81 129 THR A N 1
ATOM 1043 C CA . THR A 1 129 ? -10.285 2.586 -4.318 1.00 85.81 129 THR A CA 1
ATOM 1044 C C . THR A 1 129 ? -9.703 1.184 -4.444 1.00 85.81 129 THR A C 1
ATOM 1046 O O . THR A 1 129 ? -10.457 0.226 -4.627 1.00 85.81 129 THR A O 1
ATOM 1049 N N . ILE A 1 130 ? -8.381 1.043 -4.352 1.00 89.88 130 ILE A N 1
ATOM 1050 C CA . ILE A 1 130 ? -7.691 -0.241 -4.309 1.00 89.88 130 ILE A CA 1
ATOM 1051 C C . ILE A 1 130 ? -7.271 -0.501 -2.866 1.00 89.88 130 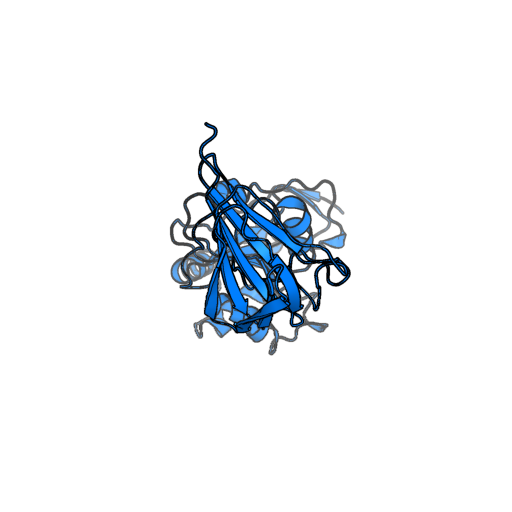ILE A C 1
ATOM 1053 O O . ILE A 1 130 ? -6.342 0.120 -2.361 1.00 89.88 130 ILE A O 1
ATOM 1057 N N . ASP A 1 131 ? -7.930 -1.470 -2.238 1.00 86.88 131 ASP A N 1
ATOM 1058 C CA . ASP A 1 131 ? -7.626 -1.940 -0.884 1.00 86.88 131 ASP A CA 1
ATOM 1059 C C . ASP A 1 131 ? -6.422 -2.899 -0.884 1.00 86.88 131 ASP A C 1
ATOM 1061 O O . ASP A 1 131 ? -6.525 -4.072 -0.537 1.00 86.88 131 ASP A O 1
ATOM 1065 N N . LEU A 1 132 ? -5.281 -2.419 -1.385 1.00 89.06 132 LEU A N 1
ATOM 1066 C CA . LEU A 1 132 ? -4.002 -3.123 -1.362 1.00 89.06 132 LEU A CA 1
ATOM 1067 C C . LEU A 1 132 ? -2.896 -2.154 -0.943 1.00 89.06 132 LEU A C 1
ATOM 1069 O O . LEU A 1 132 ? -2.891 -1.001 -1.391 1.00 89.06 132 LEU A O 1
ATOM 1073 N N . PRO A 1 133 ? -1.904 -2.613 -0.163 1.00 91.94 133 PRO A N 1
ATOM 1074 C CA . PRO A 1 133 ? -0.729 -1.812 0.119 1.00 91.94 133 PRO A CA 1
ATOM 1075 C C . PRO A 1 133 ? -0.003 -1.446 -1.180 1.00 91.94 133 PRO A C 1
ATOM 1077 O O . PRO A 1 133 ? 0.135 -2.252 -2.110 1.00 91.94 133 PRO A O 1
ATOM 1080 N N . ALA A 1 134 ? 0.481 -0.205 -1.230 1.00 95.75 134 ALA A N 1
ATOM 1081 C CA . ALA A 1 134 ? 1.259 0.297 -2.346 1.00 95.75 134 ALA A CA 1
ATOM 1082 C C . ALA A 1 134 ? 2.530 1.012 -1.876 1.00 95.75 134 ALA A C 1
ATOM 1084 O O . ALA A 1 134 ? 2.544 1.664 -0.832 1.00 95.75 134 ALA A O 1
ATOM 1085 N N . SER A 1 135 ? 3.618 0.911 -2.642 1.00 96.44 135 SER A N 1
ATOM 1086 C CA . SER A 1 135 ? 4.895 1.543 -2.285 1.00 96.44 135 SER A CA 1
ATOM 1087 C C . SER A 1 135 ? 5.616 2.153 -3.483 1.00 96.44 135 SER A C 1
ATOM 1089 O O . SER A 1 135 ? 5.596 1.627 -4.598 1.00 96.44 135 SER A O 1
ATOM 1091 N N . LEU A 1 136 ? 6.309 3.263 -3.240 1.00 97.69 136 LEU A N 1
ATOM 1092 C CA . LEU A 1 136 ? 7.198 3.886 -4.213 1.00 97.69 136 LEU A CA 1
ATOM 1093 C C . LEU A 1 136 ? 8.534 3.132 -4.272 1.00 97.69 136 LEU A C 1
ATOM 1095 O O . LEU A 1 136 ? 9.225 3.001 -3.265 1.00 97.69 136 LEU A O 1
ATOM 1099 N N . LEU A 1 137 ? 8.940 2.726 -5.474 1.00 97.31 137 LEU A N 1
ATOM 1100 C CA . LEU A 1 137 ? 10.293 2.260 -5.765 1.00 97.31 137 LEU A CA 1
ATOM 1101 C C . LEU A 1 137 ? 11.085 3.331 -6.521 1.00 97.31 137 LEU A C 1
ATOM 1103 O O . LEU A 1 137 ? 10.532 4.038 -7.374 1.00 97.31 137 LEU A O 1
ATOM 1107 N N . PRO A 1 138 ? 12.408 3.420 -6.300 1.00 96.12 138 PRO A N 1
ATOM 1108 C CA . PRO A 1 138 ? 13.264 4.261 -7.119 1.00 96.12 138 PRO A CA 1
ATOM 1109 C C . PRO A 1 138 ? 13.157 3.911 -8.603 1.00 96.12 138 PRO A C 1
ATOM 1111 O O . PRO A 1 138 ? 13.142 2.737 -8.985 1.00 96.12 138 PRO A O 1
ATOM 1114 N N . SER A 1 139 ? 13.130 4.931 -9.466 1.00 95.69 139 SER A N 1
ATOM 1115 C CA . SER A 1 139 ? 13.091 4.700 -10.912 1.00 95.69 139 SER A CA 1
ATOM 1116 C C . SER A 1 139 ? 14.369 3.980 -11.374 1.00 95.69 139 SER A C 1
ATOM 1118 O O . SER A 1 139 ? 15.471 4.468 -11.092 1.00 95.69 139 SER A O 1
ATOM 1120 N N . PRO A 1 140 ? 14.260 2.873 -12.132 1.00 95.44 140 PRO A N 1
ATOM 1121 C CA . PRO A 1 140 ? 15.415 2.155 -12.666 1.00 95.44 140 PRO A CA 1
ATOM 1122 C C . PRO A 1 140 ? 16.005 2.824 -13.922 1.00 95.44 140 PRO A C 1
ATOM 1124 O O . PRO A 1 140 ? 17.000 2.346 -14.479 1.00 95.44 140 PRO A O 1
ATOM 1127 N N . SER A 1 141 ? 15.412 3.935 -14.378 1.00 92.88 141 SER A N 1
ATOM 1128 C CA . SER A 1 141 ? 15.886 4.726 -15.515 1.00 92.88 141 SER A CA 1
ATOM 1129 C C . SER A 1 141 ? 17.347 5.167 -15.331 1.00 92.88 141 SER A C 1
ATOM 1131 O O . SER A 1 141 ? 17.755 5.476 -14.202 1.00 92.88 141 SER A O 1
ATOM 1133 N N . PRO A 1 142 ? 18.149 5.244 -16.412 1.00 90.12 142 PRO A N 1
ATOM 1134 C CA . PRO A 1 142 ? 19.497 5.804 -16.345 1.00 90.12 142 PRO A CA 1
ATOM 1135 C C . PRO A 1 142 ? 19.511 7.257 -15.848 1.00 90.12 142 PRO A C 1
ATOM 1137 O O . PRO A 1 142 ? 20.462 7.641 -15.173 1.00 90.12 142 PRO A O 1
ATOM 1140 N N . ALA A 1 143 ? 18.444 8.031 -16.085 1.00 89.56 143 ALA A N 1
ATOM 1141 C CA . ALA A 1 143 ? 18.323 9.409 -15.598 1.00 89.56 143 ALA A CA 1
ATOM 1142 C C . ALA A 1 143 ? 18.385 9.510 -14.062 1.00 89.56 143 ALA A C 1
ATOM 1144 O O . ALA A 1 143 ? 18.821 10.516 -13.517 1.00 89.56 143 ALA A O 1
ATOM 1145 N N . ASN A 1 144 ? 18.004 8.441 -13.358 1.00 90.94 144 ASN A N 1
ATOM 1146 C CA . ASN A 1 144 ? 17.987 8.392 -11.900 1.00 90.94 144 ASN A CA 1
ATOM 1147 C C . ASN A 1 144 ? 19.279 7.792 -11.304 1.00 90.94 144 ASN A C 1
ATOM 1149 O O . ASN A 1 144 ? 19.337 7.501 -10.112 1.00 90.94 144 ASN A O 1
ATOM 1153 N N . ARG A 1 145 ? 20.320 7.539 -12.115 1.00 91.62 145 ARG A N 1
ATOM 1154 C CA . ARG A 1 145 ? 21.555 6.861 -11.667 1.00 91.62 145 ARG A CA 1
ATOM 1155 C C . ARG A 1 145 ? 22.386 7.694 -10.689 1.00 91.62 145 ARG A C 1
ATOM 1157 O O . ARG A 1 145 ? 23.039 7.113 -9.832 1.00 91.62 145 ARG A O 1
ATOM 1164 N N . ALA A 1 146 ? 22.317 9.023 -10.780 1.00 90.00 146 ALA A N 1
ATOM 1165 C CA . ALA A 1 146 ? 22.999 9.921 -9.846 1.00 90.00 146 ALA A CA 1
ATOM 1166 C C . ALA A 1 146 ? 22.409 9.853 -8.425 1.00 90.00 146 ALA A C 1
ATOM 1168 O O . ALA A 1 146 ? 23.154 9.886 -7.453 1.00 90.00 146 ALA A O 1
ATOM 1169 N N . HIS A 1 147 ? 21.084 9.717 -8.307 1.00 90.56 147 HIS A N 1
ATOM 1170 C CA . HIS A 1 147 ? 20.393 9.617 -7.016 1.00 90.56 147 HIS A CA 1
ATOM 1171 C C . HIS A 1 147 ? 20.360 8.189 -6.470 1.00 90.56 147 HIS A C 1
ATOM 1173 O O . HIS A 1 147 ? 20.366 7.989 -5.262 1.00 90.56 147 HIS A O 1
ATOM 1179 N N . TRP A 1 148 ? 20.341 7.197 -7.361 1.00 91.88 148 TRP A N 1
ATOM 1180 C CA . TRP A 1 148 ? 20.307 5.782 -7.013 1.00 91.88 148 TRP A CA 1
ATOM 1181 C C . TRP A 1 148 ? 21.433 5.047 -7.729 1.00 91.88 148 TRP A C 1
ATOM 1183 O O . TRP A 1 148 ? 21.221 4.585 -8.853 1.00 91.88 148 TRP A O 1
ATOM 1193 N N . PRO A 1 149 ? 22.626 4.946 -7.120 1.00 91.56 149 PRO A N 1
ATOM 1194 C CA . PRO A 1 149 ? 23.754 4.225 -7.697 1.00 91.56 149 PRO A CA 1
ATOM 1195 C C . PRO A 1 149 ? 23.448 2.740 -7.916 1.00 91.56 149 PRO A C 1
ATOM 1197 O O . PRO A 1 149 ? 22.618 2.150 -7.224 1.00 91.56 149 PRO A O 1
ATOM 1200 N N . ASP A 1 150 ? 24.166 2.105 -8.843 1.00 88.69 150 ASP A N 1
ATOM 1201 C CA . ASP A 1 150 ? 23.923 0.705 -9.237 1.00 88.69 150 ASP A CA 1
ATOM 1202 C C . ASP A 1 150 ? 24.107 -0.297 -8.083 1.00 88.69 150 ASP A C 1
ATOM 1204 O O . ASP A 1 150 ? 23.522 -1.379 -8.098 1.00 88.69 150 ASP A O 1
ATOM 1208 N N . ALA A 1 151 ? 24.891 0.067 -7.065 1.00 88.75 151 ALA A N 1
ATOM 1209 C CA . ALA A 1 151 ? 25.057 -0.735 -5.858 1.00 88.75 151 ALA A CA 1
ATOM 1210 C C . ALA A 1 151 ? 23.853 -0.656 -4.904 1.00 88.75 151 ALA A C 1
ATOM 1212 O O . ALA A 1 151 ? 23.570 -1.654 -4.256 1.00 88.75 151 ALA A O 1
ATOM 1213 N N . ALA A 1 152 ? 23.154 0.484 -4.851 1.00 90.69 152 ALA A N 1
ATOM 1214 C CA . ALA A 1 152 ? 22.093 0.768 -3.878 1.00 90.69 152 ALA A CA 1
ATOM 1215 C C . ALA A 1 152 ? 20.679 0.512 -4.423 1.00 90.69 152 ALA A C 1
ATOM 1217 O O . ALA A 1 152 ? 19.759 0.218 -3.665 1.00 90.69 152 ALA A O 1
ATOM 1218 N N . LEU A 1 153 ? 20.485 0.614 -5.744 1.00 93.44 153 LEU A N 1
ATOM 1219 C CA . LEU A 1 153 ? 19.181 0.368 -6.365 1.00 93.44 153 LEU A CA 1
ATOM 1220 C C . LEU A 1 153 ? 18.609 -1.032 -6.041 1.00 93.44 153 LEU A C 1
ATOM 1222 O O . LEU A 1 153 ? 17.417 -1.105 -5.746 1.00 93.44 153 LEU A O 1
ATOM 1226 N N . PRO A 1 154 ? 19.398 -2.128 -6.052 1.00 93.31 154 PRO A N 1
ATOM 1227 C CA . PRO A 1 154 ? 18.900 -3.447 -5.664 1.00 93.31 154 PRO A CA 1
ATOM 1228 C C . PRO A 1 154 ? 18.411 -3.533 -4.219 1.00 93.31 154 PRO A C 1
ATOM 1230 O O . PRO A 1 154 ? 17.418 -4.211 -3.969 1.00 93.31 154 PRO A O 1
ATOM 1233 N N . ASP A 1 155 ? 19.054 -2.819 -3.293 1.00 90.94 155 ASP A N 1
ATOM 1234 C CA . ASP A 1 155 ? 18.684 -2.839 -1.874 1.00 90.94 155 ASP A CA 1
ATOM 1235 C C . ASP A 1 155 ? 17.298 -2.214 -1.663 1.00 90.94 155 ASP A C 1
ATOM 1237 O O . ASP A 1 155 ? 16.474 -2.756 -0.932 1.00 90.94 155 ASP A O 1
ATOM 1241 N N . ALA A 1 156 ? 16.972 -1.151 -2.403 1.00 93.25 156 ALA A N 1
ATOM 1242 C CA . ALA A 1 156 ? 15.642 -0.538 -2.371 1.00 93.25 156 ALA A CA 1
ATOM 1243 C C . ALA A 1 156 ? 14.533 -1.427 -2.959 1.00 93.25 156 ALA A C 1
ATOM 1245 O O . ALA A 1 156 ? 13.358 -1.189 -2.705 1.00 93.25 156 ALA A O 1
ATOM 1246 N N . TYR A 1 157 ? 14.888 -2.437 -3.757 1.00 96.75 157 TYR A N 1
ATOM 1247 C CA . TYR A 1 157 ? 13.939 -3.379 -4.355 1.00 96.75 157 TYR A CA 1
ATOM 1248 C C . TYR A 1 157 ? 13.757 -4.634 -3.488 1.00 96.75 157 TYR A C 1
ATOM 1250 O O . TYR A 1 157 ? 12.954 -5.499 -3.835 1.00 96.75 157 TYR A O 1
ATOM 1258 N N . THR A 1 158 ? 14.462 -4.750 -2.355 1.00 95.00 158 THR A N 1
ATOM 1259 C CA . THR A 1 158 ? 14.351 -5.913 -1.456 1.00 95.00 158 THR A CA 1
ATOM 1260 C C . THR A 1 158 ? 12.949 -6.094 -0.888 1.00 95.00 158 THR A C 1
ATOM 1262 O O . THR A 1 158 ? 12.503 -7.233 -0.805 1.00 95.00 158 THR A O 1
ATOM 1265 N N . VAL A 1 159 ? 12.216 -4.999 -0.666 1.00 94.06 159 VAL A N 1
ATOM 1266 C CA . VAL A 1 159 ? 10.805 -4.984 -0.235 1.00 94.06 159 VAL A CA 1
ATOM 1267 C C . VAL A 1 159 ? 9.866 -5.781 -1.148 1.00 94.06 159 VAL A C 1
ATOM 1269 O O . VAL A 1 159 ? 8.818 -6.239 -0.706 1.00 94.06 159 VAL A O 1
ATOM 1272 N N . ILE A 1 160 ? 10.240 -6.011 -2.417 1.00 95.88 160 ILE A N 1
ATOM 1273 C CA . ILE A 1 160 ? 9.482 -6.898 -3.313 1.00 95.88 160 ILE A CA 1
ATOM 1274 C C . ILE A 1 160 ? 9.470 -8.325 -2.757 1.00 95.88 160 ILE A C 1
ATOM 1276 O O . ILE A 1 160 ? 8.453 -8.998 -2.850 1.00 95.88 160 ILE A O 1
ATOM 1280 N N . LYS A 1 161 ? 10.574 -8.802 -2.170 1.00 92.75 161 LYS A N 1
ATOM 1281 C CA . LYS A 1 161 ? 10.635 -10.151 -1.589 1.00 92.75 161 LYS A CA 1
ATOM 1282 C C . LYS A 1 161 ? 9.748 -10.305 -0.368 1.00 92.75 161 LYS A C 1
ATOM 1284 O O . LYS A 1 161 ? 9.217 -11.390 -0.190 1.00 92.75 161 LYS A O 1
ATOM 1289 N N . ASP A 1 162 ? 9.612 -9.249 0.427 1.00 88.62 162 ASP A N 1
ATOM 1290 C CA . ASP A 1 162 ? 8.763 -9.260 1.618 1.00 88.62 162 ASP A CA 1
ATOM 1291 C C . ASP A 1 162 ? 7.281 -9.284 1.216 1.00 88.62 162 ASP A C 1
ATOM 1293 O O . ASP A 1 162 ? 6.464 -9.952 1.842 1.00 88.62 162 ASP A O 1
ATOM 1297 N N . ALA A 1 163 ? 6.938 -8.608 0.115 1.00 90.44 163 ALA A N 1
ATOM 1298 C CA . ALA A 1 163 ? 5.598 -8.652 -0.461 1.00 90.44 163 ALA A CA 1
ATOM 1299 C C . ALA A 1 163 ? 5.284 -9.993 -1.151 1.00 90.44 163 ALA A C 1
ATOM 1301 O O . ALA A 1 163 ? 4.133 -10.425 -1.165 1.00 90.44 163 ALA A O 1
ATOM 1302 N N . LEU A 1 164 ? 6.288 -10.666 -1.720 1.00 90.38 164 LEU A N 1
ATOM 1303 C CA . LEU A 1 164 ? 6.125 -12.000 -2.299 1.00 90.38 164 LEU A CA 1
ATOM 1304 C C . LEU A 1 164 ? 5.893 -13.045 -1.202 1.00 90.38 164 LEU A C 1
ATOM 1306 O O . LEU A 1 164 ? 6.540 -13.043 -0.159 1.00 90.38 164 LEU A O 1
ATOM 1310 N N . HIS A 1 165 ? 5.004 -13.993 -1.475 1.00 82.31 165 HIS A N 1
ATOM 1311 C CA . HIS A 1 165 ? 4.527 -15.049 -0.577 1.00 82.31 165 HIS A CA 1
ATOM 1312 C C . HIS A 1 165 ? 3.767 -14.552 0.661 1.00 82.31 165 HIS A C 1
ATOM 1314 O O . HIS A 1 165 ? 3.336 -15.371 1.476 1.00 82.31 165 HIS A O 1
ATOM 1320 N N . THR A 1 166 ? 3.553 -13.241 0.783 1.00 70.19 166 THR A N 1
ATOM 1321 C CA . THR A 1 166 ? 2.569 -12.685 1.707 1.00 70.19 166 THR A CA 1
ATOM 1322 C C . THR A 1 166 ? 1.187 -12.934 1.096 1.00 70.19 166 THR A C 1
ATOM 1324 O O . THR A 1 166 ? 0.963 -12.549 -0.055 1.00 70.19 166 THR A O 1
ATOM 1327 N N . PRO A 1 167 ? 0.259 -13.615 1.796 1.00 63.34 167 PRO A N 1
ATOM 1328 C CA . PRO A 1 167 ? -1.098 -13.797 1.294 1.00 63.34 167 PRO A CA 1
ATOM 1329 C C . PRO A 1 167 ? -1.689 -12.431 0.948 1.00 63.34 167 PRO A C 1
ATOM 1331 O O . PRO A 1 167 ? -1.554 -11.502 1.746 1.00 63.34 167 PRO A O 1
ATOM 1334 N N . ALA A 1 168 ? -2.342 -12.307 -0.214 1.00 59.38 168 ALA A N 1
ATOM 1335 C CA . ALA A 1 168 ? -3.097 -11.099 -0.523 1.00 59.38 168 ALA A CA 1
ATOM 1336 C C . ALA A 1 168 ? -4.016 -10.783 0.669 1.00 59.38 168 ALA A C 1
ATOM 1338 O O . ALA A 1 168 ? -4.662 -11.712 1.179 1.00 59.38 168 ALA A O 1
ATOM 1339 N N . PRO A 1 169 ? -4.035 -9.530 1.159 1.00 59.56 169 PRO A N 1
ATOM 1340 C CA . PRO A 1 169 ? -4.866 -9.181 2.296 1.00 59.56 169 PRO A CA 1
ATOM 1341 C C . PRO A 1 169 ? -6.307 -9.568 1.975 1.00 59.56 169 PRO A C 1
ATOM 1343 O O . PRO A 1 169 ? -6.773 -9.432 0.839 1.00 59.56 169 PRO A O 1
ATOM 1346 N N . PHE A 1 170 ? -7.004 -10.116 2.969 1.00 55.34 170 PHE A N 1
ATOM 1347 C CA . PHE A 1 170 ? -8.425 -10.373 2.808 1.00 55.34 170 PHE A CA 1
ATOM 1348 C C . PHE A 1 170 ? -9.099 -9.026 2.503 1.00 55.34 170 PHE A C 1
ATOM 1350 O O . PHE A 1 170 ? -8.863 -8.083 3.260 1.00 55.34 170 PHE A O 1
ATOM 1357 N N . PRO A 1 171 ? -9.890 -8.898 1.421 1.00 51.69 171 PRO A N 1
ATOM 1358 C CA . PRO A 1 171 ? -10.504 -7.623 1.066 1.00 51.69 171 PRO A CA 1
ATOM 1359 C C . PRO A 1 171 ? -11.310 -7.060 2.244 1.00 51.69 171 PRO A C 1
ATOM 1361 O O . PRO A 1 171 ? -12.151 -7.766 2.803 1.00 51.69 171 PRO A O 1
ATOM 1364 N N . GLY A 1 172 ? -11.045 -5.810 2.624 1.00 57.62 172 GLY A N 1
ATOM 1365 C CA . GLY A 1 172 ? -11.618 -5.139 3.794 1.00 57.62 172 GLY A CA 1
ATOM 1366 C C . GLY A 1 172 ? -10.837 -5.329 5.102 1.00 57.62 172 GLY A C 1
ATOM 1367 O O . GLY A 1 172 ? -11.233 -4.780 6.129 1.00 57.62 172 GLY A O 1
ATOM 1368 N N . GLY A 1 173 ? -9.744 -6.096 5.106 1.00 64.00 173 GLY A N 1
ATOM 1369 C CA . GLY A 1 173 ? -8.900 -6.307 6.280 1.00 64.00 173 GLY A CA 1
ATOM 1370 C C . GLY A 1 173 ? -7.894 -5.173 6.481 1.00 64.00 173 GLY A C 1
ATOM 1371 O O . GLY A 1 173 ? -6.944 -5.047 5.714 1.00 64.00 173 GLY A O 1
ATOM 1372 N N . ARG A 1 174 ? -8.059 -4.385 7.550 1.00 72.69 174 ARG A N 1
ATOM 1373 C CA . ARG A 1 174 ? -7.127 -3.316 7.953 1.00 72.69 174 ARG A CA 1
ATOM 1374 C C . ARG A 1 174 ? -6.383 -3.660 9.246 1.00 72.69 174 ARG A C 1
ATOM 1376 O O . ARG A 1 174 ? -6.860 -4.451 10.057 1.00 72.69 174 ARG A O 1
ATOM 1383 N N . ASN A 1 175 ? -5.212 -3.053 9.447 1.00 80.38 175 ASN A N 1
ATOM 1384 C CA . ASN A 1 175 ? -4.425 -3.199 10.673 1.00 80.38 175 ASN A CA 1
ATOM 1385 C C . ASN A 1 175 ? -4.876 -2.170 11.728 1.00 80.38 175 ASN A C 1
ATOM 1387 O O . ASN A 1 175 ? -4.763 -0.970 11.504 1.00 80.38 175 ASN A O 1
ATOM 1391 N N . LEU A 1 176 ? -5.336 -2.631 12.896 1.00 88.69 176 LEU A N 1
ATOM 1392 C CA . LEU A 1 176 ? -5.792 -1.764 13.997 1.00 88.69 176 LEU A CA 1
ATOM 1393 C C . LEU A 1 176 ? -4.679 -0.874 14.581 1.00 88.69 176 LEU A C 1
ATOM 1395 O O . LEU A 1 176 ? -4.963 0.191 15.127 1.00 88.69 176 LEU A O 1
ATOM 1399 N N . PHE A 1 177 ? -3.421 -1.289 14.440 1.00 89.06 177 PHE A N 1
ATOM 1400 C CA . PHE A 1 177 ? -2.238 -0.563 14.905 1.00 89.06 177 PHE A CA 1
ATOM 1401 C C . PHE A 1 177 ? -1.696 0.429 13.872 1.00 89.06 177 PHE A C 1
ATOM 1403 O O . PHE A 1 177 ? -0.742 1.150 14.157 1.00 89.06 177 PHE A O 1
ATOM 1410 N N . ASP A 1 178 ? -2.273 0.472 12.669 1.00 82.62 178 ASP A N 1
ATOM 1411 C CA . ASP A 1 178 ? -1.882 1.453 11.668 1.00 82.62 178 ASP A CA 1
ATOM 1412 C C . ASP A 1 178 ? -2.478 2.828 12.010 1.00 82.62 178 ASP A C 1
ATOM 1414 O O . ASP A 1 178 ? -3.696 3.035 12.037 1.00 82.62 178 ASP A O 1
ATOM 1418 N N . LEU A 1 179 ? -1.588 3.773 12.314 1.00 79.62 179 LEU A N 1
ATOM 1419 C CA . LEU A 1 179 ? -1.920 5.160 12.639 1.00 79.62 179 LEU A CA 1
ATOM 1420 C C . LEU A 1 179 ? -1.717 6.094 11.434 1.00 79.62 179 LEU A C 1
ATOM 1422 O O . LEU A 1 179 ? -1.868 7.300 11.572 1.00 79.62 179 LEU A O 1
ATOM 1426 N N . SER A 1 180 ? -1.377 5.577 10.249 1.00 66.50 180 SER A N 1
ATOM 1427 C CA . SER A 1 180 ? -1.147 6.393 9.050 1.00 66.50 180 SER A CA 1
ATOM 1428 C C . SER A 1 180 ? -2.335 7.242 8.562 1.00 66.50 180 SER A C 1
ATOM 1430 O O . SER A 1 180 ? -2.059 8.317 8.025 1.00 66.50 180 SER A O 1
ATOM 1432 N N . PRO A 1 181 ? -3.626 6.873 8.752 1.00 59.19 181 PRO A N 1
ATOM 1433 C CA . PRO A 1 181 ? -4.733 7.764 8.394 1.00 59.19 181 PRO A CA 1
ATOM 1434 C C . PRO A 1 181 ? -5.002 8.841 9.457 1.00 59.19 181 PRO A C 1
ATOM 1436 O O . PRO A 1 181 ? -5.933 9.629 9.303 1.00 59.19 181 PRO A O 1
ATOM 1439 N N . LEU A 1 182 ? -4.238 8.857 10.551 1.00 60.06 182 LEU A N 1
ATOM 1440 C CA . LEU A 1 182 ? -4.511 9.697 11.705 1.00 60.06 182 LEU A CA 1
ATOM 1441 C C . LEU A 1 182 ? -3.737 11.009 11.622 1.00 60.06 182 LEU A C 1
ATOM 1443 O O . LEU A 1 182 ? -2.510 11.036 11.520 1.00 60.06 182 LEU A O 1
ATOM 1447 N N . ASP A 1 183 ? -4.476 12.106 11.712 1.00 59.44 183 ASP A N 1
ATOM 1448 C CA . ASP A 1 183 ? -3.914 13.442 11.844 1.00 59.44 183 ASP A CA 1
ATOM 1449 C C . ASP A 1 183 ? -3.325 13.587 13.255 1.00 59.44 183 ASP A C 1
ATOM 1451 O O . ASP A 1 183 ? -4.028 13.382 14.249 1.00 59.44 183 ASP A O 1
ATOM 1455 N N . ALA A 1 184 ? -2.024 13.869 13.355 1.00 56.88 184 ALA A N 1
ATOM 1456 C CA . ALA A 1 184 ? -1.318 13.931 14.636 1.00 56.88 184 ALA A CA 1
ATOM 1457 C C . ALA A 1 184 ? -1.809 15.085 15.530 1.00 56.88 184 ALA A C 1
ATOM 1459 O O . ALA A 1 184 ? -1.627 15.025 16.744 1.00 56.88 184 ALA A O 1
ATOM 1460 N N . ASP A 1 185 ? -2.458 16.088 14.930 1.00 60.78 185 ASP A N 1
ATOM 1461 C CA . ASP A 1 185 ? -2.932 17.306 15.593 1.00 60.78 185 ASP A CA 1
ATOM 1462 C C . ASP A 1 185 ? -4.423 17.253 15.992 1.00 60.78 185 ASP A C 1
ATOM 1464 O O . ASP A 1 185 ? -4.962 18.235 16.509 1.00 60.78 185 ASP A O 1
ATOM 1468 N N . GLN A 1 186 ? -5.120 16.134 15.759 1.00 59.38 186 GLN A N 1
ATOM 1469 C CA . GLN A 1 186 ? -6.538 16.000 16.106 1.00 59.38 186 GLN A CA 1
ATOM 1470 C C . GLN A 1 186 ? -6.768 15.441 17.516 1.00 59.38 186 GLN A C 1
ATOM 1472 O O . GLN A 1 186 ? -5.955 14.701 18.071 1.00 59.38 186 GLN A O 1
ATOM 1477 N N . ALA A 1 187 ? -7.933 15.804 18.068 1.00 65.94 187 ALA A N 1
ATOM 1478 C CA . ALA A 1 187 ? -8.515 15.210 19.269 1.00 65.94 187 ALA A CA 1
ATOM 1479 C C . ALA A 1 187 ? -8.680 13.684 19.123 1.00 65.94 187 ALA A C 1
ATOM 1481 O O . ALA A 1 187 ? -8.398 13.117 18.071 1.00 65.94 187 ALA A O 1
ATOM 1482 N N . GLU A 1 188 ? -9.144 13.015 20.181 1.00 81.19 188 GLU A N 1
ATOM 1483 C CA . GLU A 1 188 ? -9.435 11.576 20.175 1.00 81.19 188 GLU A CA 1
ATOM 1484 C C . GLU A 1 188 ? -10.124 11.120 18.881 1.00 81.19 188 GLU A C 1
ATOM 1486 O O . GLU A 1 188 ? -11.147 11.671 18.471 1.00 81.19 188 GLU A O 1
ATOM 1491 N N . GLN A 1 189 ? -9.529 10.125 18.225 1.00 86.12 189 GLN A N 1
ATOM 1492 C CA . GLN A 1 189 ? -9.983 9.642 16.926 1.00 86.12 189 GLN A CA 1
ATOM 1493 C C . GLN A 1 189 ? -10.794 8.372 17.099 1.00 86.12 189 GLN A C 1
ATOM 1495 O O . GLN A 1 189 ? -10.291 7.381 17.622 1.00 86.12 189 GLN A O 1
ATOM 1500 N N . VAL A 1 190 ? -12.031 8.406 16.613 1.00 90.38 190 VAL A N 1
ATOM 1501 C CA . VAL A 1 190 ? -12.961 7.276 16.622 1.00 90.38 190 VAL A CA 1
ATOM 1502 C C . VAL A 1 190 ? -13.218 6.852 15.180 1.00 90.38 190 VAL A C 1
ATOM 1504 O O . VAL A 1 190 ? -13.695 7.640 14.365 1.00 90.38 190 VAL A O 1
ATOM 1507 N N . GLU A 1 191 ? -12.900 5.602 14.862 1.00 89.38 191 GLU A N 1
ATOM 1508 C CA . GLU A 1 191 ? -13.163 4.978 13.567 1.00 89.38 191 GLU A CA 1
ATOM 1509 C C . GLU A 1 191 ? -14.183 3.853 13.745 1.00 89.38 191 GLU A C 1
ATOM 1511 O O . GLU A 1 191 ? -13.918 2.873 14.441 1.00 89.38 191 GLU A O 1
ATOM 1516 N N . VAL A 1 192 ? -15.339 3.962 13.086 1.00 91.81 192 VAL A N 1
ATOM 1517 C CA . VAL A 1 192 ? -16.321 2.872 13.024 1.00 91.81 192 VAL A CA 1
ATOM 1518 C C . VAL A 1 192 ? -15.810 1.813 12.048 1.00 91.81 192 VAL A C 1
ATOM 1520 O O . VAL A 1 192 ? -15.762 2.043 10.841 1.00 91.81 192 VAL A O 1
ATOM 1523 N N . LEU A 1 193 ? -15.425 0.650 12.575 1.00 90.94 193 LEU A N 1
ATOM 1524 C CA . LEU A 1 193 ? -14.914 -0.475 11.788 1.00 90.94 193 LEU A CA 1
ATOM 1525 C C . LEU A 1 193 ? -16.044 -1.274 11.135 1.00 90.94 193 LEU A C 1
ATOM 1527 O O . LEU A 1 193 ? -15.887 -1.773 10.025 1.00 90.94 193 LEU A O 1
ATOM 1531 N N . GLN A 1 194 ? -17.164 -1.427 11.845 1.00 90.56 194 GLN A N 1
ATOM 1532 C CA . GLN A 1 194 ? -18.345 -2.151 11.381 1.00 90.56 194 GLN A CA 1
ATOM 1533 C C . GLN A 1 194 ? -19.566 -1.721 12.193 1.00 90.56 194 GLN A C 1
ATOM 1535 O O . GLN A 1 194 ? -19.474 -1.542 13.406 1.00 90.56 194 GLN A O 1
ATOM 1540 N N . GLU A 1 195 ? -20.725 -1.620 11.549 1.00 94.06 195 GLU A N 1
ATOM 1541 C CA . GLU A 1 195 ? -21.989 -1.346 12.230 1.00 94.06 195 GLU A CA 1
ATOM 1542 C C . GLU A 1 195 ? -23.166 -2.010 11.506 1.00 94.06 195 GLU A C 1
ATOM 1544 O O . GLU A 1 195 ? -23.256 -1.975 10.278 1.00 94.06 195 GLU A O 1
ATOM 1549 N N . ASP A 1 196 ? -24.084 -2.601 12.271 1.00 92.00 196 ASP A N 1
ATOM 1550 C CA . ASP A 1 196 ? -25.398 -3.034 11.798 1.00 92.00 196 ASP A CA 1
ATOM 1551 C C . ASP A 1 196 ? -26.492 -2.786 12.861 1.00 92.00 196 ASP A C 1
ATOM 1553 O O . ASP A 1 196 ? -26.319 -1.981 13.778 1.00 92.00 196 ASP A O 1
ATOM 1557 N N . ALA A 1 197 ? -27.658 -3.427 12.728 1.00 89.69 197 ALA A N 1
ATOM 1558 C CA . ALA A 1 197 ? -28.774 -3.267 13.663 1.00 89.69 197 ALA A CA 1
ATOM 1559 C C . ALA A 1 197 ? -28.518 -3.847 15.073 1.00 89.69 197 ALA A C 1
ATOM 1561 O O . ALA A 1 197 ? -29.193 -3.451 16.016 1.00 89.69 197 ALA A O 1
ATOM 1562 N N . GLY A 1 198 ? -27.576 -4.778 15.235 1.00 94.25 198 GLY A N 1
ATOM 1563 C CA . GLY A 1 198 ? -27.285 -5.449 16.505 1.00 94.25 198 GLY A CA 1
ATOM 1564 C C . GLY A 1 198 ? -25.998 -4.989 17.190 1.00 94.25 198 GLY A C 1
ATOM 1565 O O . GLY A 1 198 ? -25.897 -5.092 18.416 1.00 94.25 198 GLY A O 1
ATOM 1566 N N . TRP A 1 199 ? -25.011 -4.500 16.436 1.00 95.75 199 TRP A N 1
ATOM 1567 C CA . TRP A 1 199 ? -23.695 -4.162 16.980 1.00 95.75 199 TRP A CA 1
ATOM 1568 C C . TRP A 1 199 ? -23.007 -3.020 16.231 1.00 95.75 199 TRP A C 1
ATOM 1570 O O . TRP A 1 199 ? -23.294 -2.740 15.068 1.00 95.75 199 TRP A O 1
ATOM 1580 N N . ARG A 1 200 ? -22.082 -2.365 16.931 1.00 96.44 200 ARG A N 1
ATOM 1581 C CA . ARG A 1 200 ? -21.137 -1.380 16.400 1.00 96.44 200 ARG A CA 1
ATOM 1582 C C . ARG A 1 200 ? -19.754 -1.697 16.957 1.00 96.44 200 ARG A C 1
ATOM 1584 O O . ARG A 1 200 ? -19.623 -1.900 18.161 1.00 96.44 200 ARG A O 1
ATOM 1591 N N . ILE A 1 201 ? -18.740 -1.744 16.102 1.00 97.00 201 ILE A N 1
ATOM 1592 C CA . ILE A 1 201 ? -17.339 -1.854 16.508 1.00 97.00 201 ILE A CA 1
ATOM 1593 C C . ILE A 1 201 ? -16.616 -0.576 16.132 1.00 97.00 201 ILE A C 1
ATOM 1595 O O . ILE A 1 201 ? -16.656 -0.150 14.978 1.00 97.00 201 ILE A O 1
ATOM 1599 N N . GLU A 1 202 ? -15.909 -0.018 17.101 1.00 96.31 202 GLU A N 1
ATOM 1600 C CA . GLU A 1 202 ? -15.091 1.169 16.945 1.00 96.31 202 GLU A CA 1
ATOM 1601 C C . GLU A 1 202 ? -13.645 0.871 17.332 1.00 96.31 202 GLU A C 1
ATOM 1603 O O . GLU A 1 202 ? -13.365 0.161 18.303 1.00 96.31 202 GLU A O 1
ATOM 1608 N N . ARG A 1 203 ? -12.718 1.447 16.572 1.00 94.81 203 ARG A N 1
ATOM 1609 C CA . ARG A 1 203 ? -11.343 1.659 17.008 1.00 94.81 203 ARG A CA 1
ATOM 1610 C C . ARG A 1 203 ? -11.238 3.080 17.533 1.00 94.81 203 ARG A C 1
ATOM 1612 O O . ARG A 1 203 ? -11.635 4.012 16.839 1.00 94.81 203 ARG A O 1
ATOM 1619 N N . ILE A 1 204 ? -10.665 3.244 18.719 1.00 93.94 204 ILE A N 1
ATOM 1620 C CA . ILE A 1 204 ? -10.439 4.566 19.310 1.00 93.94 204 ILE A CA 1
ATOM 1621 C C . ILE A 1 204 ? -8.941 4.749 19.523 1.00 93.94 204 ILE A C 1
ATOM 1623 O O . ILE A 1 204 ? -8.268 3.835 19.997 1.00 93.94 204 ILE A O 1
ATOM 1627 N N . VAL A 1 205 ? -8.410 5.915 19.166 1.00 93.12 205 VAL A N 1
ATOM 1628 C CA . VAL A 1 205 ? -7.023 6.296 19.441 1.00 93.12 205 VAL A CA 1
ATOM 1629 C C . VAL A 1 205 ? -7.018 7.559 20.292 1.00 93.12 205 VAL A C 1
ATOM 1631 O O . VAL A 1 205 ? -7.346 8.654 19.826 1.00 93.12 205 VAL A O 1
ATOM 1634 N N . SER A 1 206 ? -6.626 7.398 21.552 1.00 91.88 206 SER A N 1
ATOM 1635 C CA . SER A 1 206 ? -6.441 8.490 22.508 1.00 91.88 206 SER A CA 1
ATOM 1636 C C . SER A 1 206 ? -4.953 8.858 22.592 1.00 91.88 206 SER A C 1
ATOM 1638 O O . SER A 1 206 ? -4.083 8.007 22.407 1.00 91.88 206 SER A O 1
ATOM 1640 N N . ARG A 1 207 ? -4.643 10.129 22.869 1.00 89.88 207 ARG A N 1
ATOM 1641 C CA . ARG A 1 207 ? -3.272 10.657 22.995 1.00 89.88 207 ARG A CA 1
ATOM 1642 C C . ARG A 1 207 ? -3.105 11.424 24.307 1.00 89.88 207 ARG A C 1
ATOM 1644 O O . ARG A 1 207 ? -2.838 12.619 24.314 1.00 89.88 207 ARG A O 1
ATOM 1651 N N . GLY A 1 208 ? -3.385 10.758 25.426 1.00 87.44 208 GLY A N 1
ATOM 1652 C CA . GLY A 1 208 ? -3.499 11.425 26.730 1.00 87.44 208 GLY A CA 1
ATOM 1653 C C . GLY A 1 208 ? -4.837 12.131 26.967 1.00 87.44 208 GLY A C 1
ATOM 1654 O O . GLY A 1 208 ? -4.967 12.906 27.913 1.00 87.44 208 GLY A O 1
ATOM 1655 N N . HIS A 1 209 ? -5.836 11.877 26.120 1.00 87.62 209 HIS A N 1
ATOM 1656 C CA . HIS A 1 209 ? -7.181 12.417 26.290 1.00 87.62 209 HIS A CA 1
ATOM 1657 C C . HIS A 1 209 ? -7.867 11.822 27.529 1.00 87.62 209 HIS A C 1
ATOM 1659 O O . HIS A 1 209 ? -7.692 10.644 27.859 1.00 87.62 209 HIS A O 1
ATOM 1665 N N . CYS A 1 210 ? -8.672 12.648 28.192 1.00 90.88 210 CYS A N 1
ATOM 1666 C CA . CYS A 1 210 ? -9.562 12.268 29.280 1.00 90.88 210 CYS A CA 1
ATOM 1667 C C . CYS A 1 210 ? -10.917 12.968 29.109 1.00 90.88 210 CYS A C 1
ATOM 1669 O O . CYS A 1 210 ? -11.039 13.987 28.424 1.00 90.88 210 CYS A O 1
ATOM 1671 N N . SER A 1 211 ? -11.950 12.409 29.731 1.00 91.19 211 SER A N 1
ATOM 1672 C CA . SER A 1 211 ? -13.268 13.021 29.804 1.00 91.19 211 SER A CA 1
ATOM 1673 C C . SER A 1 211 ? -13.201 14.364 30.550 1.00 91.19 211 SER A C 1
ATOM 1675 O O . SER A 1 211 ? -12.435 14.487 31.511 1.00 91.19 211 SER A O 1
ATOM 1677 N N . PRO A 1 212 ? -14.024 15.363 30.171 1.00 91.19 212 PRO A N 1
ATOM 1678 C CA . PRO A 1 212 ? -14.123 16.620 30.908 1.00 91.19 212 PRO A CA 1
ATOM 1679 C C . PRO A 1 212 ? -14.427 16.409 32.396 1.00 91.19 212 PRO A C 1
ATOM 1681 O O . PRO A 1 212 ? -15.076 15.435 32.783 1.00 91.19 212 PRO A O 1
ATOM 1684 N N . GLU A 1 213 ? -14.004 17.350 33.239 1.00 88.31 213 GLU A N 1
ATOM 1685 C CA . GLU A 1 213 ? -14.244 17.271 34.681 1.00 88.31 213 GLU A CA 1
ATOM 1686 C C . GLU A 1 213 ? -15.746 17.136 34.991 1.00 88.31 213 GLU A C 1
ATOM 1688 O O . GLU A 1 213 ? -16.573 17.922 34.528 1.00 88.31 213 GLU A O 1
ATOM 1693 N N . GLY A 1 214 ? -16.103 16.107 35.765 1.00 87.06 214 GLY A N 1
ATOM 1694 C CA . GLY A 1 214 ? -17.488 15.807 36.144 1.00 87.06 214 GLY A CA 1
ATOM 1695 C C . GLY A 1 214 ? -18.341 15.135 35.060 1.00 87.06 214 GLY A C 1
ATOM 1696 O O . GLY A 1 214 ? -19.489 14.789 35.340 1.00 87.06 214 GLY A O 1
ATOM 1697 N N . PHE A 1 215 ? -17.814 14.918 33.852 1.00 93.12 215 PHE A N 1
ATOM 1698 C CA . PHE A 1 215 ? -18.521 14.191 32.799 1.00 93.12 215 PHE A CA 1
ATOM 1699 C C . PHE A 1 215 ? -18.550 12.685 33.087 1.00 93.12 215 PHE A C 1
ATOM 1701 O O . PHE A 1 215 ? -17.547 12.108 33.502 1.00 93.12 215 PHE A O 1
ATOM 1708 N N . LEU A 1 216 ? -19.693 12.047 32.826 1.00 94.12 216 LEU A N 1
ATOM 1709 C CA . LEU A 1 216 ? -19.882 10.598 32.878 1.00 94.12 216 LEU A CA 1
ATOM 1710 C C . LEU A 1 216 ? -20.679 10.161 31.644 1.00 94.12 216 LEU A C 1
ATOM 1712 O O . LEU A 1 216 ? -21.745 10.714 31.375 1.00 94.12 216 LEU A O 1
ATOM 1716 N N . TYR A 1 217 ? -20.191 9.151 30.930 1.00 93.25 217 TYR A N 1
ATOM 1717 C CA . TYR A 1 217 ? -20.950 8.450 29.901 1.00 93.25 217 TYR A CA 1
ATOM 1718 C C . TYR A 1 217 ? -22.099 7.675 30.545 1.00 93.25 217 TYR A C 1
ATOM 1720 O O . TYR A 1 217 ? -21.896 6.991 31.545 1.00 93.25 217 TYR A O 1
ATOM 1728 N N . ASP A 1 218 ? -23.290 7.751 29.959 1.00 94.81 218 ASP A N 1
ATOM 1729 C CA . ASP A 1 218 ? -24.470 6.968 30.331 1.00 94.81 218 ASP A CA 1
ATOM 1730 C C . ASP A 1 218 ? -25.214 6.600 29.043 1.00 94.81 218 ASP A C 1
ATOM 1732 O O . ASP A 1 218 ? -25.784 7.463 28.376 1.00 94.81 218 ASP A O 1
ATOM 1736 N N . GLN A 1 219 ? -25.137 5.330 28.650 1.00 92.38 219 GLN A N 1
ATOM 1737 C CA . GLN A 1 219 ? -25.656 4.839 27.374 1.00 92.38 219 GLN A CA 1
ATOM 1738 C C . GLN A 1 219 ? -26.500 3.578 27.571 1.00 92.38 219 GLN A C 1
ATOM 1740 O O . GLN A 1 219 ? -26.250 2.789 28.483 1.00 92.38 219 GLN A O 1
ATOM 1745 N N . ALA A 1 220 ? -27.499 3.390 26.708 1.00 94.00 220 ALA A N 1
ATOM 1746 C CA . ALA A 1 220 ? -28.385 2.222 26.734 1.00 94.00 220 ALA A CA 1
ATOM 1747 C C . ALA A 1 220 ? -27.722 0.955 26.165 1.00 94.00 220 ALA A C 1
ATOM 1749 O O . ALA A 1 220 ? -28.138 -0.165 26.473 1.00 94.00 220 ALA A O 1
ATOM 1750 N N . ASP A 1 221 ? -26.690 1.128 25.343 1.00 94.31 221 ASP A N 1
ATOM 1751 C CA . ASP A 1 221 ? -25.960 0.023 24.743 1.00 94.31 221 ASP A CA 1
ATOM 1752 C C . ASP A 1 221 ? -25.046 -0.653 25.765 1.00 94.31 221 ASP A C 1
ATOM 1754 O O . ASP A 1 221 ? -24.550 -0.046 26.715 1.00 94.31 221 ASP A O 1
ATOM 1758 N N . CYS A 1 222 ? -24.832 -1.950 25.568 1.00 95.38 222 CYS A N 1
ATOM 1759 C CA . CYS A 1 222 ? -23.840 -2.688 26.332 1.00 95.38 222 CYS A CA 1
ATOM 1760 C C . CYS A 1 222 ? -22.495 -2.555 25.623 1.00 95.38 222 CYS A C 1
ATOM 1762 O O . CYS A 1 222 ? -22.393 -2.938 24.459 1.00 95.38 222 CYS A O 1
ATOM 1764 N N . GLU A 1 223 ? -21.475 -2.066 26.313 1.00 97.00 223 GLU A N 1
ATOM 1765 C CA . GLU A 1 223 ? -20.152 -1.842 25.739 1.00 97.00 223 GLU A CA 1
ATOM 1766 C C . GLU A 1 223 ? -19.152 -2.855 26.301 1.00 97.00 223 GLU A C 1
ATOM 1768 O O . GLU A 1 223 ? -19.006 -3.017 27.511 1.00 97.00 223 GLU A O 1
ATOM 1773 N N . TRP A 1 224 ? -18.448 -3.553 25.419 1.00 98.00 224 TRP A N 1
ATOM 1774 C CA . TRP A 1 224 ? -17.231 -4.278 25.758 1.00 98.00 224 TRP A CA 1
ATOM 1775 C C . TRP A 1 224 ? -16.051 -3.522 25.166 1.00 98.00 224 TRP A C 1
ATOM 1777 O O . TRP A 1 224 ? -16.040 -3.260 23.968 1.00 98.00 224 TRP A O 1
ATOM 1787 N N . VAL A 1 225 ? -15.064 -3.186 25.987 1.00 97.81 225 VAL A N 1
ATOM 1788 C CA . VAL A 1 225 ? -13.899 -2.410 25.560 1.00 97.81 225 VAL A CA 1
ATOM 1789 C C . VAL A 1 225 ? -12.613 -3.133 25.932 1.00 97.81 225 VAL A C 1
ATOM 1791 O O . VAL A 1 225 ? -12.526 -3.724 27.008 1.00 97.81 225 VAL A O 1
ATOM 1794 N N . ALA A 1 226 ? -11.608 -3.077 25.063 1.00 98.44 226 ALA A N 1
ATOM 1795 C CA . ALA A 1 226 ? -10.265 -3.588 25.321 1.00 98.44 226 ALA A CA 1
ATOM 1796 C C . ALA A 1 226 ? -9.192 -2.570 24.936 1.00 98.44 226 ALA A C 1
ATOM 1798 O O . ALA A 1 226 ? -9.314 -1.895 23.913 1.00 98.44 226 ALA A O 1
ATOM 1799 N N . VAL A 1 227 ? -8.119 -2.506 25.726 1.00 98.38 227 VAL A N 1
ATOM 1800 C CA . VAL A 1 227 ? -6.912 -1.745 25.382 1.00 98.38 227 VAL A CA 1
ATOM 1801 C C . VAL A 1 227 ? -5.994 -2.657 24.573 1.00 98.38 227 VAL A C 1
ATOM 1803 O O . VAL A 1 227 ? -5.439 -3.624 25.094 1.00 98.38 227 VAL A O 1
ATOM 1806 N N . LEU A 1 228 ? -5.849 -2.370 23.281 1.00 97.81 228 LEU A N 1
ATOM 1807 C CA . LEU A 1 228 ? -4.979 -3.120 22.374 1.00 97.81 228 LEU A CA 1
ATOM 1808 C C . LEU A 1 228 ? -3.515 -2.695 22.490 1.00 97.81 228 LEU A C 1
ATOM 1810 O O . LEU A 1 228 ? -2.633 -3.521 22.275 1.00 97.81 228 LEU A O 1
ATOM 1814 N N . ASP A 1 229 ? -3.268 -1.426 22.820 1.00 97.38 229 ASP A N 1
ATOM 1815 C CA . ASP A 1 229 ? -1.940 -0.894 23.123 1.00 97.38 229 ASP A CA 1
ATOM 1816 C C . ASP A 1 229 ? -2.032 0.329 24.053 1.00 97.38 229 ASP A C 1
ATOM 1818 O O . ASP A 1 229 ? -2.983 1.114 23.976 1.00 97.38 229 ASP A O 1
ATOM 1822 N N . GLY A 1 230 ? -1.040 0.499 24.928 1.00 96.31 230 GLY A N 1
ATOM 1823 C CA . GLY A 1 230 ? -0.989 1.570 25.922 1.00 96.31 230 GLY A CA 1
ATOM 1824 C C . GLY A 1 230 ? -1.671 1.245 27.257 1.00 96.31 230 GLY A C 1
ATOM 1825 O O . GLY A 1 230 ? -1.683 0.107 27.733 1.00 96.31 230 GLY A O 1
ATOM 1826 N N . ARG A 1 231 ? -2.194 2.280 27.918 1.00 97.88 231 ARG A N 1
ATOM 1827 C CA . ARG A 1 231 ? -2.926 2.171 29.185 1.00 97.88 231 ARG A CA 1
ATOM 1828 C C . ARG A 1 231 ? -4.039 3.199 29.237 1.00 97.88 231 ARG A C 1
ATOM 1830 O O . ARG A 1 231 ? -3.842 4.342 28.832 1.00 97.88 231 ARG A O 1
ATOM 1837 N N . ALA A 1 232 ? -5.137 2.814 29.868 1.00 97.62 232 ALA A N 1
ATOM 1838 C CA . ALA A 1 232 ? -6.192 3.720 30.255 1.00 97.62 232 ALA A CA 1
ATOM 1839 C C . ALA A 1 232 ? -6.672 3.501 31.687 1.00 97.62 232 ALA A C 1
ATOM 1841 O O . ALA A 1 232 ? -6.474 2.442 32.289 1.00 97.62 232 ALA A O 1
ATOM 1842 N N . ILE A 1 233 ? -7.320 4.520 32.240 1.00 97.62 233 ILE A N 1
ATOM 1843 C CA . ILE A 1 233 ? -7.959 4.447 33.546 1.00 97.62 233 ILE A CA 1
ATOM 1844 C C . ILE A 1 233 ? -9.391 4.950 33.414 1.00 97.62 233 ILE A C 1
ATOM 1846 O O . ILE A 1 233 ? -9.621 6.082 32.993 1.00 97.62 233 ILE A O 1
ATOM 1850 N N . LEU A 1 234 ? -10.344 4.112 33.813 1.00 97.12 234 LEU A N 1
ATOM 1851 C CA . LEU A 1 234 ? -11.755 4.466 33.922 1.00 97.12 234 LEU A CA 1
ATOM 1852 C C . LEU A 1 234 ? -12.114 4.766 35.380 1.00 97.12 234 LEU A C 1
ATOM 1854 O O . LEU A 1 234 ? -11.523 4.184 36.296 1.00 97.12 234 LEU A O 1
ATOM 1858 N N . ALA A 1 235 ? -13.104 5.624 35.605 1.00 96.62 235 ALA A N 1
ATOM 1859 C CA . ALA A 1 235 ? -13.727 5.827 36.911 1.00 96.62 235 ALA A CA 1
ATOM 1860 C C . ALA A 1 235 ? -15.247 5.686 36.820 1.00 96.62 235 ALA A C 1
ATOM 1862 O O . ALA A 1 235 ? -15.841 6.146 35.852 1.00 96.62 235 ALA A O 1
ATOM 1863 N N . ASP A 1 236 ? -15.876 5.067 37.819 1.00 94.94 236 ASP A N 1
ATOM 1864 C CA . ASP A 1 236 ? -17.337 5.083 37.953 1.00 94.94 236 ASP A CA 1
ATOM 1865 C C . ASP A 1 236 ? -17.839 6.347 38.676 1.00 94.94 236 ASP A C 1
ATOM 1867 O O . ASP A 1 236 ? -17.065 7.186 39.145 1.00 94.94 236 ASP A O 1
ATOM 1871 N N . ASP A 1 237 ? -19.158 6.477 38.788 1.00 92.94 237 ASP A N 1
ATOM 1872 C CA . ASP A 1 237 ? -19.840 7.579 39.474 1.00 92.94 237 ASP A CA 1
ATOM 1873 C C . ASP A 1 237 ? -19.589 7.644 40.993 1.00 92.94 237 ASP A C 1
ATOM 1875 O O . ASP A 1 237 ? -19.917 8.646 41.631 1.00 92.94 237 ASP A O 1
ATOM 1879 N N . THR A 1 238 ? -18.977 6.610 41.577 1.00 93.69 238 THR A N 1
ATOM 1880 C CA . THR A 1 238 ? -18.516 6.589 42.974 1.00 93.69 238 THR A CA 1
ATOM 1881 C C . THR A 1 238 ? -17.043 6.981 43.116 1.00 93.69 238 THR A C 1
ATOM 1883 O O . THR A 1 238 ? -16.536 7.104 44.233 1.00 93.69 238 THR A O 1
ATOM 1886 N N . GLY A 1 239 ? -16.342 7.183 41.995 1.00 90.94 239 GLY A N 1
ATOM 1887 C CA . GLY A 1 239 ? -14.912 7.472 41.937 1.00 90.94 239 GLY A CA 1
ATOM 1888 C C . GLY A 1 239 ? -14.018 6.233 42.036 1.00 90.94 239 GLY A C 1
ATOM 1889 O O . GLY A 1 239 ? -12.794 6.373 42.148 1.00 90.94 239 GLY A O 1
ATOM 1890 N N . ARG A 1 240 ? -14.579 5.016 41.994 1.00 95.38 240 ARG A N 1
ATOM 1891 C CA . ARG A 1 240 ? -13.778 3.787 41.947 1.00 95.38 240 ARG A CA 1
ATOM 1892 C C . ARG A 1 240 ? -13.116 3.681 40.579 1.00 95.38 240 ARG A C 1
ATOM 1894 O O . ARG A 1 240 ? -13.764 3.838 39.550 1.00 95.38 240 ARG A O 1
ATOM 1901 N N . ARG A 1 241 ? -11.817 3.377 40.589 1.00 96.94 241 ARG A N 1
ATOM 1902 C CA . ARG A 1 241 ? -10.978 3.341 39.390 1.00 96.94 241 ARG A CA 1
ATOM 1903 C C . ARG A 1 241 ? -10.744 1.920 38.893 1.00 96.94 241 ARG A C 1
ATOM 1905 O O . ARG A 1 241 ? -10.547 1.008 39.696 1.00 96.94 241 ARG A O 1
ATOM 1912 N N . MET A 1 242 ? -10.696 1.771 37.577 1.00 97.19 242 MET A N 1
ATOM 1913 C CA . MET A 1 242 ? -10.287 0.562 36.870 1.00 97.19 242 MET A CA 1
ATOM 1914 C C . MET A 1 242 ? -9.126 0.918 35.946 1.00 97.19 242 MET A C 1
ATOM 1916 O O . MET A 1 242 ? -9.273 1.786 35.092 1.00 97.19 242 MET A O 1
ATOM 1920 N N . VAL A 1 243 ? -7.975 0.275 36.135 1.00 98.06 243 VAL A N 1
ATOM 1921 C CA . VAL A 1 243 ? -6.813 0.432 35.249 1.00 98.06 243 VAL A CA 1
ATOM 1922 C C . VAL A 1 243 ? -6.862 -0.678 34.208 1.00 98.06 243 VAL A C 1
ATOM 1924 O O . VAL A 1 243 ? -6.992 -1.842 34.579 1.00 98.06 243 VAL A O 1
ATOM 1927 N N . LEU A 1 244 ? -6.750 -0.306 32.937 1.00 98.25 244 LEU A N 1
ATOM 1928 C CA . LEU A 1 244 ? -6.670 -1.211 31.797 1.00 98.25 244 LEU A CA 1
ATOM 1929 C C . LEU A 1 244 ? -5.312 -1.003 31.121 1.00 98.25 244 LEU A C 1
ATOM 1931 O O . LEU A 1 244 ? -5.031 0.082 30.614 1.00 98.25 244 LEU A O 1
ATOM 1935 N N . ASN A 1 245 ? -4.448 -2.010 31.153 1.00 98.31 245 ASN A N 1
ATOM 1936 C CA . ASN A 1 245 ? -3.196 -2.049 30.397 1.00 98.31 245 ASN A CA 1
ATOM 1937 C C . ASN A 1 245 ? -3.412 -2.784 29.068 1.00 98.31 245 ASN A C 1
ATOM 1939 O O . ASN A 1 245 ? -4.462 -3.383 28.851 1.00 98.31 245 ASN A O 1
ATOM 1943 N N . THR A 1 246 ? -2.401 -2.797 28.201 1.00 98.31 246 THR A N 1
ATOM 1944 C CA . THR A 1 246 ? -2.388 -3.629 26.991 1.00 98.31 246 THR A CA 1
ATOM 1945 C C . THR A 1 246 ? -2.852 -5.064 27.270 1.00 98.31 246 THR A C 1
ATOM 1947 O O . THR A 1 246 ? -2.234 -5.791 28.049 1.00 98.31 246 THR A O 1
ATOM 1950 N N . GLY A 1 247 ? -3.923 -5.474 26.589 1.00 97.50 247 GLY A N 1
ATOM 1951 C CA . GLY A 1 247 ? -4.556 -6.787 26.711 1.00 97.50 247 GLY A CA 1
ATOM 1952 C C . GLY A 1 247 ? -5.691 -6.865 27.737 1.00 97.50 247 GLY A C 1
ATOM 1953 O O . GLY A 1 247 ? -6.457 -7.830 27.697 1.00 97.50 247 GLY A O 1
ATOM 1954 N N . ASP A 1 248 ? -5.843 -5.870 28.614 1.00 98.50 248 ASP A N 1
ATOM 1955 C CA . ASP A 1 248 ? -6.955 -5.800 29.562 1.00 98.50 248 ASP A CA 1
ATOM 1956 C C . ASP A 1 248 ? -8.246 -5.349 28.858 1.00 98.50 248 ASP A C 1
ATOM 1958 O O . ASP A 1 248 ? -8.236 -4.571 27.897 1.00 98.50 248 ASP A O 1
ATOM 1962 N N . HIS A 1 249 ? -9.384 -5.823 29.365 1.00 98.44 249 HIS A N 1
ATOM 1963 C CA . HIS A 1 249 ? -10.705 -5.497 28.837 1.00 98.44 249 HIS A CA 1
ATOM 1964 C C . HIS A 1 249 ? -11.743 -5.334 29.952 1.00 98.44 249 HIS A C 1
ATOM 1966 O O . HIS A 1 249 ? -11.601 -5.876 31.049 1.00 98.44 249 HIS A O 1
ATOM 1972 N N . ALA A 1 250 ? -12.836 -4.638 29.651 1.00 97.44 250 ALA A N 1
ATOM 1973 C CA . ALA A 1 250 ? -13.949 -4.415 30.560 1.00 97.44 250 ALA A CA 1
ATOM 1974 C C . ALA A 1 250 ? -15.292 -4.585 29.845 1.00 97.44 250 ALA A C 1
ATOM 1976 O O . ALA A 1 250 ? -15.432 -4.279 28.665 1.00 97.44 250 ALA A O 1
ATOM 1977 N N . LEU A 1 251 ? -16.289 -5.066 30.587 1.00 97.25 251 LEU A N 1
ATOM 1978 C CA . LEU A 1 251 ? -17.689 -4.986 30.187 1.00 97.25 251 LEU A CA 1
ATOM 1979 C C . LEU A 1 251 ? -18.333 -3.843 30.969 1.00 97.25 251 LEU A C 1
ATOM 1981 O O . LEU A 1 251 ? -18.318 -3.851 32.202 1.00 97.25 251 LEU A O 1
ATOM 1985 N N . LEU A 1 252 ? -18.921 -2.899 30.251 1.00 95.94 252 LEU A N 1
ATOM 1986 C CA . LEU A 1 252 ? -19.686 -1.773 30.756 1.00 95.94 252 LEU A CA 1
ATOM 1987 C C . LEU A 1 252 ? -21.160 -2.036 30.405 1.00 95.94 252 LEU A C 1
ATOM 1989 O O . LEU A 1 252 ? -21.578 -1.850 29.262 1.00 95.94 252 LEU A O 1
ATOM 1993 N N . PRO A 1 253 ? -21.957 -2.558 31.361 1.00 95.31 253 PRO A N 1
ATOM 1994 C CA . PRO A 1 253 ? -23.372 -2.824 31.127 1.00 95.31 253 PRO A CA 1
ATOM 1995 C C . PRO A 1 253 ? -24.144 -1.551 30.752 1.00 95.31 253 PRO A C 1
ATOM 1997 O O . PRO A 1 253 ? -23.687 -0.456 31.088 1.00 95.31 253 PRO A O 1
ATOM 2000 N N . PRO A 1 254 ? -25.351 -1.682 30.173 1.00 95.88 254 PRO A N 1
ATOM 2001 C CA . PRO A 1 254 ? -26.250 -0.551 29.968 1.00 95.88 254 PRO A CA 1
ATOM 2002 C C . PRO A 1 254 ? -26.371 0.313 31.224 1.00 95.88 254 PRO A C 1
ATOM 2004 O O . PRO A 1 254 ? -26.501 -0.208 32.337 1.00 95.88 254 PRO A O 1
ATOM 2007 N N . HIS A 1 255 ? -26.308 1.627 31.038 1.00 94.88 255 HIS A N 1
ATOM 2008 C CA . HIS A 1 255 ? -26.371 2.642 32.090 1.00 94.88 255 HIS A CA 1
ATOM 2009 C C . HIS A 1 255 ? -25.276 2.545 33.162 1.00 94.88 255 HIS A C 1
ATOM 2011 O O . HIS A 1 255 ? -25.384 3.128 34.246 1.00 94.88 255 HIS A O 1
ATOM 2017 N N . ARG A 1 256 ? -24.177 1.829 32.886 1.00 95.00 256 ARG A N 1
ATOM 2018 C CA . ARG A 1 256 ? -22.973 1.896 33.715 1.00 95.00 256 ARG A CA 1
ATOM 2019 C C . ARG A 1 256 ? -22.312 3.253 33.514 1.00 95.00 256 ARG A C 1
ATOM 2021 O O . ARG A 1 256 ? -21.526 3.434 32.586 1.00 95.00 256 ARG A O 1
ATOM 2028 N N . ARG A 1 257 ? -22.593 4.180 34.428 1.00 96.12 257 ARG A N 1
ATOM 2029 C CA . ARG A 1 257 ? -21.955 5.494 34.427 1.00 96.12 257 ARG A CA 1
ATOM 2030 C C . ARG A 1 257 ? -20.455 5.380 34.656 1.00 96.12 257 ARG A C 1
ATOM 2032 O O . ARG A 1 257 ? -20.033 4.760 35.633 1.00 96.12 257 ARG A O 1
ATOM 2039 N N . HIS A 1 258 ? -19.669 5.961 33.759 1.00 96.19 258 HIS A N 1
ATOM 2040 C CA . HIS A 1 258 ? -18.212 5.940 33.847 1.00 96.19 258 HIS A CA 1
ATOM 2041 C C . HIS A 1 258 ? -17.575 7.119 33.101 1.00 96.19 258 HIS A C 1
ATOM 2043 O O . HIS A 1 258 ? -18.223 7.766 32.286 1.00 96.19 258 HIS A O 1
ATOM 2049 N N . SER A 1 259 ? -16.304 7.399 33.364 1.00 96.06 259 SER A N 1
ATOM 2050 C CA . SER A 1 259 ? -15.488 8.371 32.633 1.00 96.06 259 SER A CA 1
ATOM 2051 C C . SER A 1 259 ? -14.095 7.824 32.364 1.00 96.06 259 SER A C 1
ATOM 2053 O O . SER A 1 259 ? -13.614 6.952 33.091 1.00 96.06 259 SER A O 1
ATOM 2055 N N . VAL A 1 260 ? -13.439 8.341 31.327 1.00 95.88 260 VAL A N 1
ATOM 2056 C CA . VAL A 1 260 ? -12.026 8.073 31.047 1.00 95.88 260 VAL A CA 1
ATOM 2057 C C . VAL A 1 260 ? -11.216 9.147 31.759 1.00 95.88 260 VAL A C 1
ATOM 2059 O O . VAL A 1 260 ? -11.345 10.323 31.442 1.00 95.88 260 VAL A O 1
ATOM 2062 N N . ILE A 1 261 ? -10.397 8.779 32.740 1.00 95.81 261 ILE A N 1
ATOM 2063 C CA . ILE A 1 261 ? -9.671 9.762 33.561 1.00 95.81 261 ILE A CA 1
ATOM 2064 C C . ILE A 1 261 ? -8.194 9.911 33.183 1.00 95.81 261 ILE A C 1
ATOM 2066 O O . ILE A 1 261 ? -7.594 10.922 33.531 1.00 95.81 261 ILE A O 1
ATOM 2070 N N . ASP A 1 262 ? -7.607 8.927 32.499 1.00 95.31 262 ASP A N 1
ATOM 2071 C CA . ASP A 1 262 ? -6.213 8.954 32.032 1.00 95.31 262 ASP A CA 1
ATOM 2072 C C . ASP A 1 262 ? -6.040 7.996 30.849 1.00 95.31 262 ASP A C 1
ATOM 2074 O O . ASP A 1 262 ? -6.607 6.900 30.867 1.00 95.31 262 ASP A O 1
ATOM 2078 N N . THR A 1 263 ? -5.229 8.382 29.863 1.00 95.81 263 THR A N 1
ATOM 2079 C CA . THR A 1 263 ? -4.755 7.507 28.780 1.00 95.81 263 THR A CA 1
ATOM 2080 C C . THR A 1 263 ? -3.278 7.768 28.485 1.00 95.81 263 THR A C 1
ATOM 2082 O O . THR A 1 263 ? -2.753 8.840 28.778 1.00 95.81 263 THR A O 1
ATOM 2085 N N . THR A 1 264 ? -2.573 6.794 27.913 1.00 94.56 264 THR A N 1
ATOM 2086 C CA . THR A 1 264 ? -1.235 7.016 27.335 1.00 94.56 264 THR A CA 1
ATOM 2087 C C . THR A 1 264 ? -1.314 7.689 25.963 1.00 94.56 264 THR A C 1
ATOM 2089 O O . THR A 1 264 ? -2.389 7.804 25.374 1.00 94.56 264 THR A O 1
ATOM 2092 N N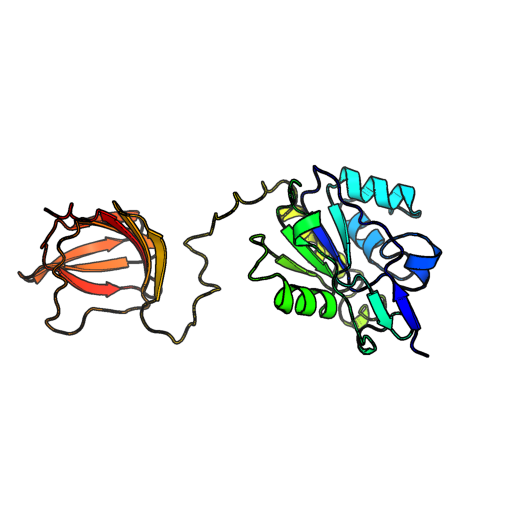 . ASP A 1 265 ? -0.163 8.117 25.434 1.00 90.81 265 ASP A N 1
ATOM 2093 C CA . ASP A 1 265 ? -0.018 8.583 24.051 1.00 90.81 265 ASP A CA 1
ATOM 2094 C C . ASP A 1 265 ? 0.928 7.656 23.255 1.00 90.81 265 ASP A C 1
ATOM 2096 O O . ASP A 1 265 ? 2.135 7.664 23.522 1.00 90.81 265 ASP A O 1
ATOM 2100 N N . PRO A 1 266 ? 0.412 6.852 22.301 1.00 91.31 266 PRO A N 1
ATOM 2101 C CA . PRO A 1 266 ? -1.009 6.591 22.059 1.00 91.31 266 PRO A CA 1
ATOM 2102 C C . PRO A 1 266 ? -1.609 5.605 23.084 1.00 91.31 266 PRO A C 1
ATOM 2104 O O . PRO A 1 266 ? -0.905 4.887 23.799 1.00 91.31 266 PRO A O 1
ATOM 2107 N N . CYS A 1 267 ? -2.936 5.548 23.131 1.00 94.88 267 CYS A N 1
ATOM 2108 C CA . CYS A 1 267 ? -3.706 4.431 23.664 1.00 94.88 267 CYS A CA 1
ATOM 2109 C C . CYS A 1 267 ? -4.697 3.982 22.586 1.00 94.88 267 CYS A C 1
ATOM 2111 O O . CYS A 1 267 ? -5.480 4.795 22.093 1.00 94.88 267 CYS A O 1
ATOM 2113 N N . ILE A 1 268 ? -4.621 2.711 22.188 1.00 96.12 268 ILE A N 1
ATOM 2114 C CA . ILE A 1 268 ? -5.456 2.131 21.132 1.00 96.12 268 ILE A CA 1
ATOM 2115 C C . ILE A 1 268 ? -6.501 1.237 21.782 1.00 96.12 268 ILE A C 1
ATOM 2117 O O . ILE A 1 268 ? -6.161 0.269 22.465 1.00 96.12 268 ILE A O 1
ATOM 2121 N N . TRP A 1 269 ? -7.766 1.528 21.516 1.00 97.44 269 TRP A N 1
ATOM 2122 C CA . TRP A 1 269 ? -8.904 0.790 22.036 1.00 97.44 269 TRP A CA 1
ATOM 2123 C C . TRP A 1 269 ? -9.648 0.056 20.927 1.00 97.44 269 TRP A C 1
ATOM 2125 O O . TRP A 1 269 ? -9.722 0.524 19.788 1.00 97.44 269 TRP A O 1
ATOM 2135 N N . LEU A 1 270 ? -10.272 -1.056 21.302 1.00 98.12 270 LEU A N 1
ATOM 2136 C CA . LEU A 1 270 ? -11.340 -1.694 20.544 1.00 98.12 270 LEU A CA 1
ATOM 2137 C C . LEU A 1 270 ? -12.608 -1.674 21.395 1.00 98.12 270 LEU A C 1
ATOM 2139 O O . LEU A 1 270 ? -12.639 -2.306 22.451 1.00 98.12 270 LEU A O 1
ATOM 2143 N N . ALA A 1 271 ? -13.630 -0.959 20.936 1.00 97.62 271 ALA A N 1
ATOM 2144 C CA . ALA A 1 271 ? -14.921 -0.860 21.602 1.00 97.62 271 ALA A CA 1
ATOM 2145 C C . ALA A 1 271 ? -15.994 -1.573 20.772 1.00 97.62 271 ALA A C 1
ATOM 2147 O O . ALA A 1 271 ? -16.173 -1.305 19.587 1.00 97.62 271 ALA A O 1
ATOM 2148 N N . CYS A 1 272 ? -16.710 -2.497 21.400 1.00 97.69 272 CYS A N 1
ATOM 2149 C CA . CYS A 1 272 ? -17.785 -3.281 20.813 1.00 97.69 272 CYS A CA 1
ATOM 2150 C C . CYS A 1 272 ? -19.081 -2.965 21.557 1.00 97.69 272 CYS A C 1
ATOM 2152 O O . CYS A 1 272 ? -19.267 -3.368 22.705 1.00 97.69 272 CYS A O 1
ATOM 2154 N N . PHE A 1 273 ? -19.999 -2.289 20.884 1.00 96.69 273 PHE A N 1
ATOM 2155 C CA . PHE A 1 273 ? -21.310 -1.943 21.405 1.00 96.69 273 PHE A CA 1
ATOM 2156 C C . PHE A 1 273 ? -22.320 -2.961 20.903 1.00 96.69 273 PHE A C 1
ATOM 2158 O O . PHE A 1 273 ? -22.485 -3.140 19.697 1.00 96.69 273 PHE A O 1
ATOM 2165 N N . ARG A 1 274 ? -23.020 -3.623 21.819 1.00 96.06 274 ARG A N 1
ATOM 2166 C CA . ARG A 1 274 ? -24.229 -4.377 21.500 1.00 96.06 274 ARG A CA 1
ATOM 2167 C C . ARG A 1 274 ? -25.419 -3.455 21.712 1.00 96.06 274 ARG A C 1
ATOM 2169 O O . ARG A 1 274 ? -25.698 -3.078 22.856 1.00 96.06 274 ARG A O 1
ATOM 2176 N N . LYS A 1 275 ? -26.107 -3.145 20.616 1.00 92.38 275 LYS A N 1
ATOM 2177 C CA . LYS A 1 275 ? -27.245 -2.232 20.606 1.00 92.38 275 LYS A CA 1
ATOM 2178 C C . LYS A 1 275 ? -28.361 -2.779 21.483 1.00 92.38 275 LYS A C 1
ATOM 2180 O O . LYS A 1 275 ? -28.637 -3.986 21.466 1.00 92.38 275 LYS A O 1
ATOM 2185 N N . SER A 1 276 ? -28.981 -1.915 22.281 1.00 85.50 276 SER A N 1
ATOM 2186 C CA . SER A 1 276 ? -30.205 -2.306 22.979 1.00 85.50 276 SER A CA 1
ATOM 2187 C C . SER A 1 276 ? -31.261 -2.684 21.933 1.00 85.50 276 SER A C 1
ATOM 2189 O O . SER A 1 276 ? -31.391 -2.007 20.913 1.00 85.50 276 SER A O 1
ATOM 2191 N N . ALA A 1 277 ? -31.978 -3.792 22.138 1.00 73.00 277 ALA A N 1
ATOM 2192 C CA . ALA A 1 277 ? -33.144 -4.065 21.309 1.00 73.00 277 ALA A CA 1
ATOM 2193 C C . ALA A 1 277 ? -34.138 -2.933 21.578 1.00 73.00 277 ALA A C 1
ATOM 2195 O O . ALA A 1 277 ? -34.543 -2.763 22.730 1.00 73.00 277 ALA A O 1
ATOM 2196 N N . GLU A 1 278 ? -34.480 -2.148 20.553 1.00 60.56 278 GLU A N 1
ATOM 2197 C CA . GLU A 1 278 ? -35.627 -1.245 20.633 1.00 60.56 278 GLU A CA 1
ATOM 2198 C C . GLU A 1 278 ? -36.812 -2.066 21.165 1.00 60.56 278 GLU A C 1
ATOM 2200 O O . GLU A 1 278 ? -37.141 -3.120 20.611 1.00 60.56 278 GLU A O 1
ATOM 2205 N N . ALA A 1 279 ? -37.354 -1.651 22.311 1.00 45.84 279 ALA A N 1
ATOM 2206 C CA . ALA A 1 279 ? -38.540 -2.257 22.905 1.00 45.84 279 ALA A CA 1
ATOM 2207 C C . ALA A 1 279 ? -39.790 -1.921 22.084 1.00 45.84 279 ALA A C 1
ATOM 2209 O O . ALA A 1 279 ? -39.879 -0.769 21.599 1.00 45.84 279 ALA A O 1
#